Protein AF-A0A8H4TKK5-F1 (afdb_monomer_lite)

Foldseek 3Di:
DDDDDPVVVVVCVVVLVVLVVPDPVSVDDPQDDADDDDPPDRDDPLQHQQDPLLPPQDPVNVVVVVVVVCPAPVVVVQLVVVVVVPDDNVVSVVVVVVVVVVVVVVVVVVVVCCVVRSGDPLNVLCVVQNDPRSVVVVVVVVVVVVVVVVVRLLSQLVVLLVVCCVVPVCLVVPDFPDDPVPPDGPSSVVSSVVSCVVCVVVVPDDPSRD

Secondary structure (DSSP, 8-state):
-PPPPHHHHHHHHHHHHHHHHH-GGGGSPPPPP-SSPPTT----GGGSPPPGGG----HHHHHHHHHHHHSSHHHHHHHHHHHHTT--HHHHHHHHHHHHHHHHHHHHHHHHHHHHH---HHHHHHHHHHHHHTHHHHHHHHHHHHHHHHHHHHHHHHHHHHHHHHH-GGGGGPPP-S-GGGSS-HHHHHHHHHHHHHHHHHHTS-GGG-

pLDDT: mean 85.23, std 12.93, range [34.0, 97.06]

Sequence (210 aa):
MPRKSASKTFHDAKSYFRAKATSVKAWELPKQPTTFAPDGTWTNIDNDVTPVERRIWGHWSLLGYWMSDILSAQSWEGASTVISGGLTYREALLCLIMGTFIIAIPISFNGSIGAKLRVPYPVAARSSFGYVFSRVPVVIRMVTALFWHAIQTYAGSTAMTQVIRAIWPSYLNIPNHFPENAGITSQQLLSHFIFWTVQLPFLLTPPHKL

Radius of gyration: 23.04 Å; chains: 1; bounding box: 46×57×58 Å

Structure (mmCIF, N/CA/C/O backbone):
data_AF-A0A8H4TK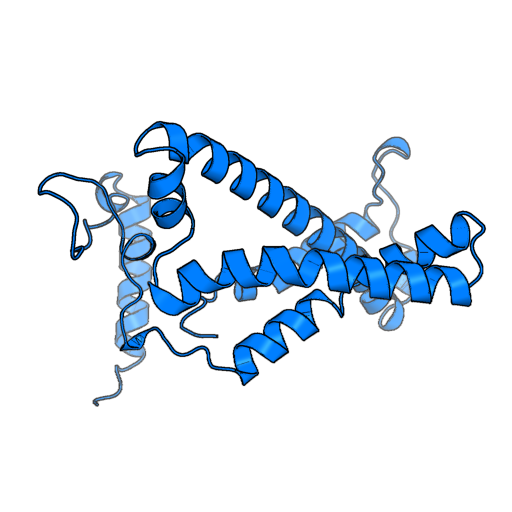K5-F1
#
_entry.id   AF-A0A8H4TKK5-F1
#
loop_
_atom_site.group_PDB
_atom_site.id
_atom_site.type_symbol
_atom_site.label_atom_id
_atom_site.label_alt_id
_atom_site.label_comp_id
_atom_site.label_asym_id
_atom_site.label_entity_id
_atom_site.label_seq_id
_atom_site.pdbx_PDB_ins_code
_atom_site.Cartn_x
_atom_site.Cartn_y
_atom_site.Cartn_z
_atom_site.occupancy
_atom_site.B_iso_or_equiv
_atom_site.auth_seq_id
_atom_site.auth_comp_id
_atom_site.auth_asym_id
_atom_site.auth_atom_id
_atom_site.pdbx_PDB_model_num
ATOM 1 N N . MET A 1 1 ? 10.213 -18.104 29.473 1.00 35.84 1 MET A N 1
ATOM 2 C CA . MET A 1 1 ? 9.419 -18.499 28.284 1.00 35.84 1 MET A CA 1
ATOM 3 C C . MET A 1 1 ? 9.968 -19.812 27.737 1.00 35.84 1 MET A C 1
ATOM 5 O O . MET A 1 1 ? 11.139 -19.820 2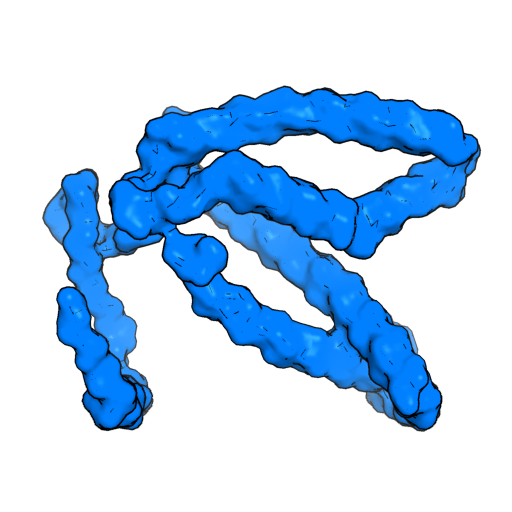7.374 1.00 35.84 1 MET A O 1
ATOM 9 N N . PRO A 1 2 ? 9.207 -20.918 27.685 1.00 36.41 2 PRO A N 1
ATOM 10 C CA . PRO A 1 2 ? 9.705 -22.142 27.072 1.00 36.41 2 PRO A CA 1
ATOM 11 C C . PRO A 1 2 ? 9.512 -22.082 25.548 1.00 36.41 2 PRO A C 1
ATOM 13 O O . PRO A 1 2 ? 8.421 -21.786 25.056 1.00 36.41 2 PRO A O 1
ATOM 16 N N . ARG A 1 3 ? 10.591 -22.345 24.800 1.00 40.19 3 ARG A N 1
ATOM 17 C CA . ARG A 1 3 ? 10.600 -22.489 23.335 1.00 40.19 3 ARG A CA 1
ATOM 18 C C . ARG A 1 3 ? 9.610 -23.587 22.924 1.00 40.19 3 ARG A C 1
ATOM 20 O O . ARG A 1 3 ? 9.791 -24.746 23.290 1.00 40.19 3 ARG A O 1
ATOM 27 N N . LYS A 1 4 ? 8.571 -23.243 22.154 1.00 39.34 4 LYS A N 1
ATOM 28 C CA . LYS A 1 4 ? 7.695 -24.243 21.521 1.00 39.34 4 LYS A CA 1
ATOM 29 C C . LYS A 1 4 ? 8.515 -25.018 20.480 1.00 39.34 4 LYS A C 1
ATOM 31 O O . LYS A 1 4 ? 9.027 -24.429 19.535 1.00 39.34 4 LYS A O 1
ATOM 36 N N . SER A 1 5 ? 8.666 -26.324 20.703 1.00 34.00 5 SER A N 1
ATOM 37 C CA . SER A 1 5 ? 9.348 -27.272 19.813 1.00 34.00 5 SER A CA 1
ATOM 38 C C . SER A 1 5 ? 8.708 -27.294 18.420 1.00 34.00 5 SER A C 1
ATOM 40 O O . SER A 1 5 ? 7.493 -27.460 18.298 1.00 34.00 5 SER A O 1
ATOM 42 N N . ALA A 1 6 ? 9.535 -27.170 17.380 1.00 43.00 6 ALA A N 1
ATOM 43 C CA . ALA A 1 6 ? 9.130 -27.141 15.975 1.00 43.00 6 ALA A CA 1
ATOM 44 C C . ALA A 1 6 ? 8.405 -28.418 15.500 1.00 43.00 6 ALA A C 1
ATOM 46 O O . ALA A 1 6 ? 7.696 -28.370 14.498 1.00 43.00 6 ALA A O 1
ATOM 47 N N . SER A 1 7 ? 8.515 -29.546 16.218 1.00 34.84 7 SER A N 1
ATOM 48 C CA . SER A 1 7 ? 7.882 -30.810 15.809 1.00 34.84 7 SER A CA 1
ATOM 49 C C . SER A 1 7 ? 6.361 -30.849 16.012 1.00 34.84 7 SER A C 1
ATOM 51 O O . SER A 1 7 ? 5.677 -31.590 15.309 1.00 34.84 7 SER A O 1
ATOM 53 N N . LYS A 1 8 ? 5.799 -30.027 16.914 1.00 36.81 8 LYS A N 1
ATOM 54 C CA . LYS A 1 8 ? 4.338 -29.951 17.124 1.00 36.81 8 LYS A CA 1
ATOM 55 C C . LYS A 1 8 ? 3.620 -29.170 16.016 1.00 36.81 8 LYS A C 1
ATOM 57 O O . LYS A 1 8 ? 2.507 -29.522 15.646 1.00 36.81 8 LYS A O 1
ATOM 62 N N . THR A 1 9 ? 4.279 -28.173 15.428 1.00 46.69 9 THR A N 1
ATOM 63 C CA . THR A 1 9 ? 3.688 -27.263 14.432 1.00 46.69 9 THR A CA 1
ATOM 64 C C . THR A 1 9 ? 3.343 -27.957 13.106 1.00 46.69 9 THR A C 1
ATOM 66 O O . THR A 1 9 ? 2.357 -27.610 12.461 1.00 46.69 9 THR A O 1
ATOM 69 N N . PHE A 1 10 ? 4.123 -28.963 12.690 1.00 36.34 10 PHE A N 1
ATOM 70 C CA . PHE A 1 10 ? 3.902 -29.671 11.418 1.00 36.34 10 PHE A CA 1
ATOM 71 C C . PHE A 1 10 ? 2.756 -30.694 11.477 1.00 36.34 10 PHE A C 1
ATOM 73 O O . PHE A 1 10 ? 2.053 -30.882 10.481 1.00 36.34 10 PHE A O 1
ATOM 80 N N . HIS A 1 11 ? 2.528 -31.322 12.637 1.00 43.12 11 HIS A N 1
ATOM 81 C CA . HIS A 1 11 ? 1.386 -32.222 12.840 1.00 43.12 11 HIS A CA 1
ATOM 82 C C . HIS A 1 11 ? 0.046 -31.468 12.824 1.00 43.12 11 HIS A C 1
ATOM 84 O O . HIS A 1 11 ? -0.938 -32.004 12.311 1.00 43.12 11 HIS A O 1
ATOM 90 N N . ASP A 1 12 ? 0.036 -30.218 13.298 1.00 60.06 12 ASP A N 1
ATOM 91 C CA . ASP A 1 12 ? -1.124 -29.321 13.249 1.00 60.06 12 ASP A CA 1
ATOM 92 C C . ASP A 1 12 ? -1.437 -28.830 11.829 1.00 60.06 12 ASP A C 1
ATOM 94 O O . ASP A 1 12 ? -2.600 -28.688 11.466 1.00 60.06 12 ASP A O 1
ATOM 98 N N . ALA A 1 13 ? -0.428 -28.609 10.980 1.00 67.00 13 ALA A N 1
ATOM 99 C CA . ALA A 1 13 ? -0.660 -28.101 9.628 1.00 67.00 13 ALA A CA 1
ATOM 100 C C . ALA A 1 13 ? -1.384 -29.125 8.735 1.00 67.00 13 ALA A C 1
ATOM 102 O O . ALA A 1 13 ? -2.382 -28.803 8.091 1.00 67.00 13 ALA A O 1
ATOM 103 N N . LYS A 1 14 ? -0.923 -30.384 8.707 1.00 72.62 14 LYS A N 1
ATOM 104 C CA . LYS A 1 14 ? -1.522 -31.429 7.853 1.00 72.62 14 LYS A CA 1
ATOM 105 C C . LYS A 1 14 ? -2.955 -31.766 8.275 1.00 72.62 14 LYS A C 1
ATOM 107 O O . LYS A 1 14 ? -3.813 -31.979 7.418 1.00 72.62 14 LYS A O 1
ATOM 112 N N . SER A 1 15 ? -3.220 -31.806 9.581 1.00 73.00 15 SER A N 1
ATOM 113 C CA . SER A 1 15 ? -4.564 -32.025 10.127 1.00 73.00 15 SER A CA 1
ATOM 114 C C . SER A 1 15 ? -5.478 -30.824 9.866 1.00 73.00 15 SER A C 1
ATOM 116 O O . SER A 1 15 ? -6.618 -31.026 9.455 1.00 73.00 15 SER A O 1
ATOM 118 N N . TYR A 1 16 ? -4.964 -29.595 9.983 1.00 72.00 16 TYR A N 1
ATOM 119 C CA . TYR A 1 16 ? -5.669 -28.361 9.632 1.00 72.00 16 TYR A CA 1
ATOM 120 C C . TYR A 1 16 ? -6.083 -28.322 8.155 1.00 72.00 16 TYR A C 1
ATOM 122 O O . TYR A 1 16 ? -7.255 -28.098 7.847 1.00 72.00 16 TYR A O 1
ATOM 130 N N . PHE A 1 17 ? -5.159 -28.608 7.229 1.00 76.44 17 PHE A N 1
ATOM 131 C CA . PHE A 1 17 ? -5.469 -28.642 5.795 1.00 76.44 17 PHE A CA 1
ATOM 132 C C . PHE A 1 17 ? -6.466 -29.749 5.450 1.00 76.44 17 PHE A C 1
ATOM 134 O O . PHE A 1 17 ? -7.401 -29.515 4.688 1.00 76.44 17 PHE A O 1
ATOM 141 N N . ARG A 1 18 ? -6.324 -30.938 6.049 1.00 77.88 18 ARG A N 1
ATOM 142 C CA . ARG A 1 18 ? -7.276 -32.040 5.856 1.00 77.88 18 ARG A CA 1
ATOM 143 C C . ARG A 1 18 ? -8.665 -31.691 6.392 1.00 77.88 18 ARG A C 1
ATOM 145 O O . ARG A 1 18 ? -9.651 -31.990 5.725 1.00 77.88 18 ARG A O 1
ATOM 152 N N . ALA A 1 19 ? -8.752 -31.045 7.555 1.00 75.69 19 ALA A N 1
ATOM 153 C CA . ALA A 1 19 ? -10.016 -30.604 8.138 1.00 75.69 19 ALA A CA 1
ATOM 154 C C . ALA A 1 19 ? -10.716 -29.575 7.236 1.00 75.69 19 ALA A C 1
ATOM 156 O O . ALA A 1 19 ? -11.892 -29.745 6.920 1.00 75.69 19 ALA A O 1
ATOM 157 N N . LYS A 1 20 ? -9.980 -28.574 6.731 1.00 76.56 20 LYS A N 1
ATOM 158 C CA . LYS A 1 20 ? -10.519 -27.604 5.766 1.00 76.56 20 LYS A CA 1
ATOM 159 C C . LYS A 1 20 ? -10.900 -28.239 4.426 1.00 76.56 20 LYS A C 1
ATOM 161 O O . LYS A 1 20 ? -11.904 -27.859 3.843 1.00 76.56 20 LYS A O 1
ATOM 166 N N . ALA A 1 21 ? -10.181 -29.247 3.946 1.00 78.62 21 ALA A N 1
ATOM 167 C CA . ALA A 1 21 ? -10.536 -29.917 2.694 1.00 78.62 21 ALA A CA 1
ATOM 168 C C . ALA A 1 21 ? -11.793 -30.810 2.791 1.00 78.62 21 ALA A C 1
ATOM 170 O O . ALA A 1 21 ? -12.368 -31.146 1.762 1.00 78.62 21 ALA A O 1
ATOM 171 N N . THR A 1 22 ? -12.216 -31.219 3.995 1.00 80.81 22 THR A N 1
ATOM 172 C CA . THR A 1 22 ? -13.251 -32.261 4.179 1.00 80.81 22 THR A CA 1
ATOM 173 C C . THR A 1 22 ? -14.558 -31.774 4.796 1.00 80.81 22 THR A C 1
ATOM 175 O O . THR A 1 22 ? -15.567 -32.463 4.679 1.00 80.81 22 THR A O 1
ATOM 178 N N . SER A 1 23 ? -14.584 -30.606 5.443 1.00 76.75 23 SER A N 1
ATOM 179 C CA . SER A 1 23 ? -15.791 -30.105 6.105 1.00 76.75 23 SER A CA 1
ATOM 180 C C . SER A 1 23 ? -15.926 -28.597 5.976 1.00 76.75 23 SER A C 1
ATOM 182 O O . SER A 1 23 ? -15.007 -27.859 6.319 1.00 76.75 23 SER A O 1
ATOM 184 N N . VAL A 1 24 ? -17.112 -28.132 5.573 1.00 75.94 24 VAL A N 1
ATOM 185 C CA . VAL A 1 24 ? -17.460 -26.700 5.522 1.00 75.94 24 VAL A CA 1
ATOM 186 C C . VAL A 1 24 ? -17.397 -26.067 6.917 1.00 75.94 24 VAL A C 1
ATOM 188 O O . VAL A 1 24 ? -16.925 -24.944 7.056 1.00 75.94 24 VAL A O 1
ATOM 191 N N . LYS A 1 25 ? -17.742 -26.812 7.977 1.00 75.31 25 LYS A N 1
ATOM 192 C CA . LYS A 1 25 ? -17.639 -26.323 9.365 1.00 75.31 25 LYS A CA 1
ATOM 193 C C . LYS A 1 25 ? -16.201 -26.032 9.796 1.00 75.31 25 LYS A C 1
ATOM 195 O O . LYS A 1 25 ? -15.986 -25.187 10.651 1.00 75.31 25 LYS A O 1
ATOM 200 N N . ALA A 1 26 ? -15.200 -26.675 9.192 1.00 74.25 26 ALA A N 1
ATOM 201 C CA . ALA A 1 26 ? -13.795 -26.368 9.476 1.00 74.25 26 ALA A CA 1
ATOM 202 C C . ALA A 1 26 ? -13.345 -25.012 8.891 1.00 74.25 26 ALA A C 1
ATOM 204 O O . ALA A 1 26 ? -12.253 -24.532 9.206 1.00 74.25 26 ALA A O 1
ATOM 205 N N . TRP A 1 27 ? -14.164 -24.393 8.034 1.00 75.31 27 TRP A N 1
ATOM 206 C CA . TRP A 1 27 ? -13.944 -23.038 7.530 1.00 75.31 27 TRP A CA 1
ATOM 207 C C . TRP A 1 27 ? -14.535 -21.967 8.438 1.00 75.31 27 TRP A C 1
ATOM 209 O O . TRP A 1 27 ? -14.131 -20.811 8.311 1.00 75.31 27 TRP A O 1
ATOM 219 N N . GLU A 1 28 ? -15.437 -22.333 9.355 1.00 75.88 28 GLU A N 1
ATOM 220 C CA . GLU A 1 28 ? -15.959 -21.404 10.351 1.00 75.88 28 GLU A CA 1
ATOM 221 C C . GLU A 1 28 ? -14.804 -20.932 11.235 1.00 75.88 28 GLU A C 1
ATOM 223 O O . GLU A 1 28 ? -14.124 -21.713 11.906 1.00 75.88 28 GLU A O 1
ATOM 228 N N . LEU A 1 29 ? -14.537 -19.629 11.187 1.00 72.06 29 LEU A N 1
ATOM 229 C CA . LEU A 1 29 ? -13.522 -19.029 12.034 1.00 72.06 29 LEU A CA 1
ATOM 230 C C . LEU A 1 29 ? -14.060 -18.973 13.467 1.00 72.06 29 LEU A C 1
ATOM 232 O O . LEU A 1 29 ? -15.188 -18.513 13.670 1.00 72.06 29 LEU A O 1
ATOM 236 N N . PRO A 1 30 ? -13.271 -19.400 14.468 1.00 74.62 30 PRO A N 1
ATOM 237 C CA . PRO A 1 30 ? -13.688 -19.277 15.851 1.00 74.62 30 PRO A CA 1
ATOM 238 C C . PRO A 1 30 ? -13.922 -17.800 16.165 1.00 74.62 30 PRO A C 1
ATOM 240 O O . PRO A 1 30 ? -13.087 -16.946 15.842 1.00 74.62 30 PRO A O 1
ATOM 243 N N . LYS A 1 31 ? -15.060 -17.498 16.797 1.00 72.81 31 LYS A N 1
ATOM 244 C CA . LYS A 1 31 ? -15.366 -16.138 17.232 1.00 72.81 31 LYS A CA 1
ATOM 245 C C . LYS A 1 31 ? -14.289 -15.696 18.217 1.00 72.81 31 LYS A C 1
ATOM 247 O O . LYS A 1 31 ? -14.105 -16.314 19.264 1.00 72.81 31 LYS A O 1
ATOM 252 N N . GLN A 1 32 ? -13.565 -14.642 17.863 1.00 73.88 32 GLN A N 1
ATOM 253 C CA . GLN A 1 32 ? -12.543 -14.093 18.741 1.00 73.88 32 GLN A CA 1
ATOM 254 C C . GLN A 1 32 ? -13.203 -13.233 19.824 1.00 73.88 32 GLN A C 1
ATOM 256 O O . GLN A 1 32 ? -14.154 -12.506 19.517 1.00 73.88 32 GLN A O 1
ATOM 261 N N . PRO A 1 33 ? -12.730 -13.303 21.080 1.00 71.00 33 PRO A N 1
ATOM 262 C CA . PRO A 1 33 ? -13.182 -12.388 22.113 1.00 71.00 33 PRO A CA 1
ATOM 263 C C . PRO A 1 33 ? -12.726 -10.971 21.753 1.00 71.00 33 PRO A C 1
ATOM 265 O O . PRO A 1 33 ? -11.580 -10.758 21.360 1.00 71.00 33 PRO A O 1
ATOM 268 N N . THR A 1 34 ? -13.628 -10.007 21.881 1.00 75.69 34 THR A N 1
ATOM 269 C CA . THR A 1 34 ? -13.361 -8.589 21.603 1.00 75.69 34 THR A CA 1
ATOM 270 C C . THR A 1 34 ? -13.823 -7.738 22.765 1.00 75.69 34 THR A C 1
ATOM 272 O O . THR A 1 34 ? -14.821 -8.068 23.401 1.00 75.69 34 THR A O 1
ATOM 275 N N . THR A 1 35 ? -13.148 -6.620 22.991 1.00 72.44 35 THR A N 1
ATOM 276 C CA . THR A 1 35 ? -13.280 -5.815 24.208 1.00 72.44 35 THR A CA 1
ATOM 277 C C . THR A 1 35 ? -14.619 -5.074 24.307 1.00 72.44 35 THR A C 1
ATOM 279 O O . THR A 1 35 ? -15.138 -4.908 25.405 1.00 72.44 35 THR A O 1
ATOM 282 N N . PHE A 1 36 ? -15.198 -4.636 23.180 1.00 73.12 36 PHE A N 1
ATOM 283 C CA . PHE A 1 36 ? -16.311 -3.667 23.183 1.00 73.12 36 PHE A CA 1
ATOM 284 C C . PHE A 1 36 ? -17.554 -4.072 22.373 1.00 73.12 36 PHE A C 1
ATOM 286 O O . PHE A 1 36 ? -18.473 -3.266 22.228 1.00 73.12 36 PHE A O 1
ATOM 293 N N . ALA A 1 37 ? -17.602 -5.274 21.794 1.00 75.00 37 ALA A N 1
ATOM 294 C CA . ALA A 1 37 ? -18.744 -5.678 20.971 1.00 75.00 37 ALA A CA 1
ATOM 295 C C . ALA A 1 37 ? -19.831 -6.382 21.803 1.00 75.00 37 ALA A C 1
ATOM 297 O O . ALA A 1 37 ? -19.488 -7.248 22.607 1.00 75.00 37 ALA A O 1
ATOM 298 N N . PRO A 1 38 ? -21.126 -6.080 21.579 1.00 78.38 38 PRO A N 1
ATOM 299 C CA . PRO A 1 38 ? -22.224 -6.797 22.220 1.00 78.38 38 PRO A CA 1
ATOM 300 C C . PRO A 1 38 ? -22.208 -8.295 21.907 1.00 78.38 38 PRO A C 1
ATOM 302 O O . PRO A 1 38 ? -21.795 -8.712 20.812 1.00 78.38 38 PRO A O 1
ATOM 305 N N . ASP A 1 39 ? -22.749 -9.093 22.827 1.00 75.69 39 ASP A N 1
ATOM 306 C CA . ASP A 1 39 ? -22.929 -10.529 22.634 1.00 75.69 39 ASP A CA 1
ATOM 307 C C . ASP A 1 39 ? -23.694 -10.824 21.334 1.00 75.69 39 ASP A C 1
ATOM 309 O O . ASP A 1 39 ? -24.594 -10.097 20.921 1.00 75.69 39 ASP A O 1
ATOM 313 N N . GLY A 1 40 ? -23.269 -11.868 20.619 1.00 77.25 40 GLY A N 1
ATOM 314 C CA . GLY A 1 40 ? -23.810 -12.203 19.293 1.00 77.25 40 GLY A CA 1
ATOM 315 C C . GLY A 1 40 ? -23.276 -11.373 18.111 1.00 77.25 40 GLY A C 1
ATOM 316 O O . GLY A 1 40 ? -23.445 -11.795 16.971 1.00 77.25 40 GLY A O 1
ATOM 317 N N . THR A 1 41 ? -22.543 -10.274 18.330 1.00 78.12 41 THR A N 1
ATOM 318 C CA . THR A 1 41 ? -21.998 -9.460 17.221 1.00 78.12 41 THR A CA 1
ATOM 319 C C . THR A 1 41 ? -20.770 -10.109 16.578 1.00 78.12 41 THR A C 1
ATOM 321 O O . THR A 1 41 ? -19.859 -10.556 17.281 1.00 78.12 41 THR A O 1
ATOM 324 N N . TRP A 1 42 ? -20.714 -10.131 15.243 1.00 72.94 42 TRP A N 1
ATOM 325 C CA . TRP A 1 42 ? -19.538 -10.563 14.483 1.00 72.94 42 TRP A CA 1
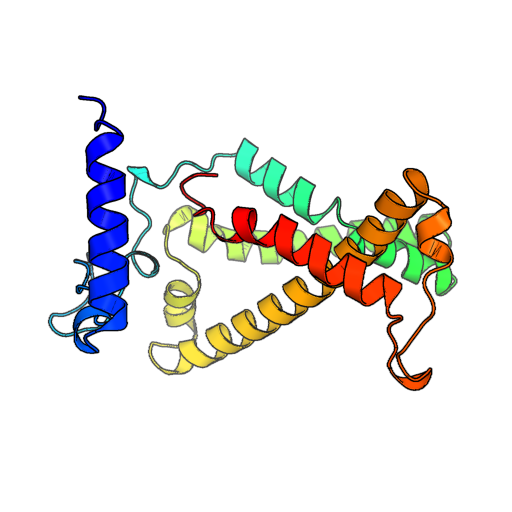ATOM 326 C C . TRP A 1 42 ? -18.497 -9.448 14.426 1.00 72.94 42 TRP A C 1
ATOM 328 O O . TRP A 1 42 ? -18.696 -8.415 13.788 1.00 72.94 42 TRP A O 1
ATOM 338 N N . THR A 1 43 ? -17.377 -9.662 15.103 1.00 77.19 43 THR A N 1
ATOM 339 C CA . THR A 1 43 ? -16.241 -8.743 15.127 1.00 77.19 43 THR A CA 1
ATOM 340 C C . THR A 1 43 ? -14.940 -9.540 15.212 1.00 77.19 43 THR A C 1
ATOM 342 O O . THR A 1 43 ? -14.949 -10.744 15.472 1.00 77.19 43 THR A O 1
ATOM 345 N N . ASN A 1 44 ? -13.827 -8.875 14.931 1.00 81.88 44 ASN A N 1
ATOM 346 C CA . ASN A 1 44 ? -12.493 -9.458 14.880 1.00 81.88 44 ASN A CA 1
ATOM 347 C C . ASN A 1 44 ? -11.533 -8.569 15.680 1.00 81.88 44 ASN A C 1
ATOM 349 O O . ASN A 1 44 ? -11.771 -7.366 15.798 1.00 81.88 44 ASN A O 1
ATOM 353 N N . ILE A 1 45 ? -10.429 -9.139 16.163 1.00 82.12 45 ILE A N 1
ATOM 354 C CA . ILE A 1 45 ? -9.373 -8.413 16.877 1.00 82.12 45 ILE A CA 1
ATOM 355 C C . ILE A 1 45 ? -8.813 -7.233 16.073 1.00 82.12 45 ILE A C 1
ATOM 357 O O . ILE A 1 45 ? -8.415 -6.230 16.652 1.00 82.12 45 ILE A O 1
ATOM 361 N N . ASP A 1 46 ? -8.835 -7.315 14.740 1.00 83.75 46 ASP A N 1
ATOM 362 C CA . ASP A 1 46 ? -8.352 -6.247 13.853 1.00 83.75 46 ASP A CA 1
ATOM 363 C C . ASP A 1 46 ? -9.287 -5.026 13.804 1.00 83.75 46 ASP A C 1
ATOM 365 O O . ASP A 1 46 ? -8.897 -3.974 13.304 1.00 83.75 46 ASP A O 1
ATOM 369 N N . ASN A 1 47 ? -10.521 -5.157 14.307 1.00 85.38 47 ASN A N 1
ATOM 370 C CA . ASN A 1 47 ? -11.457 -4.046 14.499 1.00 85.38 47 ASN A CA 1
ATOM 371 C C . ASN A 1 47 ? -11.471 -3.525 15.945 1.00 85.38 47 ASN A C 1
ATOM 373 O O . ASN A 1 47 ? -12.220 -2.594 16.235 1.00 85.38 47 ASN A O 1
ATOM 377 N N . ASP A 1 48 ? -10.695 -4.125 16.846 1.00 87.19 48 ASP A N 1
ATOM 378 C CA . ASP A 1 48 ? -10.593 -3.681 18.232 1.00 87.19 48 ASP A CA 1
ATOM 379 C C . ASP A 1 48 ? -9.474 -2.639 18.397 1.00 87.19 48 ASP A C 1
ATOM 381 O O . ASP A 1 48 ? -8.699 -2.360 17.476 1.00 87.19 48 ASP A O 1
ATOM 385 N N . VAL A 1 49 ? -9.386 -2.041 19.582 1.00 89.00 49 VAL A N 1
ATOM 386 C CA . VAL A 1 49 ? -8.253 -1.191 19.956 1.00 89.00 49 VAL A CA 1
ATOM 387 C C . VAL A 1 49 ? -6.982 -2.037 19.951 1.00 89.00 49 VAL A C 1
ATOM 389 O O . VAL A 1 49 ? -6.929 -3.082 20.597 1.00 89.00 49 VAL A O 1
ATOM 392 N N . THR A 1 50 ? -5.925 -1.573 19.278 1.00 88.94 50 THR A N 1
ATOM 393 C CA . THR A 1 50 ? -4.658 -2.314 19.215 1.00 88.94 50 THR A CA 1
ATOM 394 C C . THR A 1 50 ? -4.110 -2.557 20.632 1.00 88.94 50 THR A C 1
ATOM 396 O O . THR A 1 50 ? -3.806 -1.575 21.330 1.00 88.94 50 THR A O 1
ATOM 399 N N . PRO A 1 51 ? -3.933 -3.822 21.066 1.00 87.62 51 PRO A N 1
ATOM 400 C CA . PRO A 1 51 ? -3.395 -4.154 22.386 1.00 87.62 51 PRO A CA 1
ATOM 401 C C . PRO A 1 51 ? -1.972 -3.632 22.584 1.00 87.62 51 PRO A C 1
ATOM 403 O O . PRO A 1 51 ? -1.240 -3.461 21.608 1.00 87.62 51 PRO A O 1
ATOM 406 N N . VAL A 1 52 ? -1.564 -3.380 23.830 1.00 86.94 52 VAL A N 1
ATOM 407 C CA . VAL A 1 52 ? -0.259 -2.766 24.149 1.00 86.94 52 VAL A CA 1
ATOM 408 C C . VAL A 1 52 ? 0.898 -3.600 23.600 1.00 86.94 52 VAL A C 1
ATOM 410 O O . VAL A 1 52 ? 1.820 -3.058 23.000 1.00 86.94 52 VAL A O 1
ATOM 413 N N . GLU A 1 53 ? 0.795 -4.918 23.700 1.00 88.38 53 GLU A N 1
ATOM 414 C CA . GLU A 1 53 ? 1.765 -5.889 23.205 1.00 88.38 53 GLU A CA 1
ATOM 415 C C . GLU A 1 53 ? 1.931 -5.891 21.675 1.00 88.38 53 GLU A C 1
ATOM 417 O O . GLU A 1 53 ? 2.941 -6.380 21.176 1.00 88.38 53 GLU A O 1
ATOM 422 N N . ARG A 1 54 ? 0.976 -5.332 20.915 1.00 87.50 54 ARG A N 1
ATOM 423 C CA . ARG A 1 54 ? 1.058 -5.192 19.447 1.00 87.50 54 ARG A CA 1
ATOM 424 C C . ARG A 1 54 ? 1.482 -3.789 18.997 1.00 87.50 54 ARG A C 1
ATOM 426 O O . ARG A 1 54 ? 1.614 -3.550 17.798 1.00 87.50 54 ARG A O 1
ATOM 433 N N . ARG A 1 55 ? 1.714 -2.851 19.924 1.00 88.25 55 ARG A N 1
ATOM 434 C CA . ARG A 1 55 ? 2.140 -1.467 19.631 1.00 88.25 55 ARG A CA 1
ATOM 435 C C . ARG A 1 55 ? 3.662 -1.373 19.501 1.00 88.25 55 ARG A C 1
ATOM 437 O O . ARG A 1 55 ? 4.308 -0.664 20.264 1.00 88.25 55 ARG A O 1
ATOM 444 N N . ILE A 1 56 ? 4.229 -2.095 18.538 1.00 89.12 56 ILE A N 1
ATOM 445 C CA . ILE A 1 56 ? 5.691 -2.176 18.357 1.00 89.12 56 ILE A CA 1
ATOM 446 C C . ILE A 1 56 ? 6.269 -1.046 17.487 1.00 89.12 56 ILE A C 1
ATOM 448 O O . ILE A 1 56 ? 7.472 -0.810 17.501 1.00 89.12 56 ILE A O 1
ATOM 452 N N . TRP A 1 57 ? 5.421 -0.328 16.744 1.00 87.69 57 TRP A N 1
ATOM 453 C CA . TRP A 1 57 ? 5.850 0.727 15.825 1.00 87.69 57 TRP A CA 1
ATOM 454 C C . TRP A 1 57 ? 6.179 2.021 16.576 1.00 87.69 57 TRP A C 1
ATOM 456 O O . TRP A 1 57 ? 5.305 2.641 17.189 1.00 87.69 57 TRP A O 1
ATOM 466 N N . GLY A 1 58 ? 7.447 2.429 16.501 1.00 88.56 58 GLY A N 1
ATOM 467 C CA . GLY A 1 58 ? 7.959 3.673 17.074 1.00 88.56 58 GLY A CA 1
ATOM 468 C C . GLY A 1 58 ? 8.154 4.781 16.036 1.00 88.56 58 GLY A C 1
ATOM 469 O O . GLY A 1 58 ? 7.724 4.681 14.887 1.00 88.56 58 GLY A O 1
ATOM 470 N N . HIS A 1 59 ? 8.859 5.841 16.434 1.00 89.69 59 HIS A N 1
ATOM 471 C CA . HIS A 1 59 ? 9.196 6.962 15.550 1.00 89.69 59 HIS A CA 1
ATOM 472 C C . HIS A 1 59 ? 10.080 6.529 14.368 1.00 89.69 59 HIS A C 1
ATOM 474 O O . HIS A 1 59 ? 9.838 6.963 13.248 1.00 89.69 59 HIS A O 1
ATOM 480 N N . TRP A 1 60 ? 11.040 5.621 14.579 1.00 91.06 60 TRP A N 1
ATOM 481 C CA . TRP A 1 60 ? 11.874 5.086 13.494 1.00 91.06 60 TRP A CA 1
ATOM 482 C C . TRP A 1 60 ? 11.085 4.250 12.490 1.00 91.06 60 TRP A C 1
ATOM 484 O O . TRP A 1 60 ? 11.295 4.392 11.290 1.00 91.06 60 TRP A O 1
ATOM 494 N N . SER A 1 61 ? 10.136 3.435 12.959 1.00 90.25 61 SER A N 1
ATOM 495 C CA . SER A 1 61 ? 9.236 2.675 12.084 1.00 90.25 61 SER A CA 1
ATOM 496 C C . SER A 1 61 ? 8.383 3.615 11.229 1.00 90.25 61 SER A C 1
ATOM 498 O O . SER A 1 61 ? 8.217 3.386 10.035 1.00 90.25 61 SER A O 1
ATOM 500 N N . LEU A 1 62 ? 7.889 4.708 11.823 1.00 88.50 62 LEU A N 1
ATOM 501 C CA . LEU A 1 62 ? 7.113 5.721 11.109 1.00 88.50 62 LEU A CA 1
ATOM 502 C C . LEU A 1 62 ? 7.952 6.449 10.049 1.00 88.50 62 LEU A C 1
ATOM 504 O O . LEU A 1 62 ? 7.490 6.620 8.925 1.00 88.50 62 LEU A O 1
ATOM 508 N N . LEU A 1 63 ? 9.181 6.850 10.384 1.00 90.75 63 LEU A N 1
ATOM 509 C CA . LEU A 1 63 ? 10.100 7.471 9.426 1.00 90.75 63 LEU A CA 1
ATOM 510 C C . LEU A 1 63 ? 10.453 6.510 8.286 1.00 90.75 63 LEU A C 1
ATOM 512 O O . LEU A 1 63 ? 10.370 6.890 7.122 1.00 90.75 63 LEU A O 1
ATOM 516 N N . GLY A 1 64 ? 10.786 5.258 8.609 1.00 91.88 64 GLY A N 1
ATOM 517 C CA . GLY A 1 64 ? 11.088 4.226 7.617 1.00 91.88 64 GLY A CA 1
ATOM 518 C C . GLY A 1 64 ? 9.914 3.951 6.677 1.00 91.88 64 GLY A C 1
ATOM 519 O O . GLY A 1 64 ? 10.115 3.831 5.472 1.00 91.88 64 GLY A O 1
ATOM 520 N N . TYR A 1 65 ? 8.686 3.931 7.202 1.00 89.38 65 TYR A N 1
ATOM 521 C CA . TYR A 1 65 ? 7.470 3.794 6.400 1.00 89.38 65 TYR A CA 1
ATOM 522 C C . TYR A 1 65 ? 7.324 4.923 5.372 1.00 89.38 65 TYR A C 1
ATOM 524 O O . TYR A 1 65 ? 7.148 4.649 4.188 1.00 89.38 65 TYR A O 1
ATOM 532 N N . TRP A 1 66 ? 7.451 6.183 5.798 1.00 88.81 66 TRP A N 1
ATOM 533 C CA . TRP A 1 66 ? 7.322 7.328 4.889 1.00 88.81 66 TRP A CA 1
ATOM 534 C C . TRP A 1 66 ? 8.464 7.416 3.877 1.00 88.81 66 TRP A C 1
ATOM 536 O O . TRP A 1 66 ? 8.235 7.758 2.720 1.00 88.81 66 TRP A O 1
ATOM 546 N N . MET A 1 67 ? 9.685 7.064 4.283 1.00 90.50 67 MET A N 1
ATOM 547 C CA . MET A 1 67 ? 10.815 6.969 3.358 1.00 90.50 67 MET A CA 1
ATOM 548 C C . MET A 1 67 ? 10.586 5.886 2.301 1.00 90.50 67 MET A C 1
ATOM 550 O O . MET A 1 67 ? 10.868 6.121 1.132 1.00 90.50 67 MET A O 1
ATOM 554 N N . SER A 1 68 ? 10.049 4.728 2.692 1.00 88.06 68 SER A N 1
ATOM 555 C CA . SER A 1 68 ? 9.705 3.641 1.766 1.00 88.06 68 SER A CA 1
ATOM 556 C C . SER A 1 68 ? 8.636 4.060 0.749 1.00 88.06 68 SER A C 1
ATOM 558 O O . SER A 1 68 ? 8.754 3.749 -0.432 1.00 88.06 68 SER A O 1
ATOM 560 N N . ASP A 1 69 ? 7.623 4.813 1.187 1.00 86.81 69 ASP A N 1
ATOM 561 C CA . ASP A 1 69 ? 6.551 5.321 0.320 1.00 86.81 69 ASP A CA 1
ATOM 562 C C . ASP A 1 69 ? 7.074 6.318 -0.734 1.00 86.81 69 ASP A C 1
ATOM 564 O O . ASP A 1 69 ? 6.780 6.196 -1.926 1.00 86.81 69 ASP A O 1
ATOM 568 N N . ILE A 1 70 ? 7.917 7.266 -0.309 1.00 85.06 70 ILE A N 1
ATOM 569 C CA . ILE A 1 70 ? 8.476 8.313 -1.181 1.00 85.06 70 ILE A CA 1
ATOM 570 C C . ILE A 1 70 ? 9.569 7.766 -2.110 1.00 85.06 70 ILE A C 1
ATOM 572 O O . ILE A 1 70 ? 9.713 8.225 -3.243 1.00 85.06 70 ILE A O 1
ATOM 576 N N . LEU A 1 71 ? 10.355 6.784 -1.664 1.00 86.62 71 LEU A N 1
ATOM 577 C CA . LEU A 1 71 ? 11.376 6.126 -2.484 1.00 86.62 71 LEU A CA 1
ATOM 578 C C . LEU A 1 71 ? 10.762 5.022 -3.357 1.00 86.62 71 LEU A C 1
ATOM 580 O O . LEU A 1 71 ? 11.234 3.886 -3.380 1.00 86.62 71 LEU A O 1
ATOM 584 N N . SER A 1 72 ? 9.712 5.375 -4.094 1.00 85.44 72 SER A N 1
ATOM 585 C CA . SER A 1 72 ? 9.018 4.487 -5.021 1.00 85.44 72 SER A CA 1
ATOM 586 C C . SER A 1 72 ? 9.105 4.998 -6.460 1.00 85.44 72 SER A C 1
ATOM 588 O O . SER A 1 72 ? 9.255 6.197 -6.709 1.00 85.44 72 SER A O 1
ATOM 590 N N . ALA A 1 73 ? 8.989 4.078 -7.426 1.00 84.38 73 ALA A N 1
ATOM 591 C CA . ALA A 1 73 ? 8.985 4.414 -8.853 1.00 84.38 73 ALA A CA 1
ATOM 592 C C . ALA A 1 73 ? 7.912 5.466 -9.184 1.00 84.38 73 ALA A C 1
ATOM 594 O O . ALA A 1 73 ? 8.179 6.426 -9.901 1.00 84.38 73 ALA A O 1
ATOM 595 N N . GLN A 1 74 ? 6.738 5.348 -8.562 1.00 82.31 74 GLN A N 1
ATOM 596 C CA . GLN A 1 74 ? 5.630 6.279 -8.738 1.00 82.31 74 GLN A CA 1
ATOM 597 C C . GLN A 1 74 ? 5.991 7.727 -8.382 1.00 82.31 74 GLN A C 1
ATOM 599 O O . GLN A 1 74 ? 5.625 8.655 -9.105 1.00 82.31 74 GLN A O 1
ATOM 604 N N . SER A 1 75 ? 6.689 7.947 -7.265 1.00 83.38 75 SER A N 1
ATOM 605 C CA . SER A 1 75 ? 7.082 9.297 -6.847 1.00 83.38 75 SER A CA 1
ATOM 606 C C . SER A 1 75 ? 8.050 9.932 -7.849 1.00 83.38 75 SER A C 1
ATOM 608 O O . SER A 1 75 ? 7.996 11.139 -8.089 1.00 83.38 75 SER A O 1
ATOM 610 N N . TRP A 1 76 ? 8.900 9.116 -8.473 1.00 83.00 76 TRP A N 1
ATOM 611 C CA . TRP A 1 76 ? 9.875 9.562 -9.467 1.00 83.00 76 TRP A CA 1
ATOM 612 C C . TRP A 1 76 ? 9.201 9.869 -10.807 1.00 83.00 76 TRP A C 1
ATOM 614 O O . TRP A 1 76 ? 9.481 10.900 -11.421 1.00 83.00 76 TRP A O 1
ATOM 624 N N . GLU A 1 77 ? 8.253 9.029 -11.225 1.00 84.50 77 GLU A N 1
ATOM 625 C CA . GLU A 1 77 ? 7.411 9.277 -12.398 1.00 84.50 77 GLU A CA 1
ATOM 626 C C . GLU A 1 77 ? 6.601 10.568 -12.238 1.00 84.50 77 GLU A C 1
ATOM 628 O O . GLU A 1 77 ? 6.550 11.380 -13.161 1.00 84.50 77 GLU A O 1
ATOM 633 N N . GLY A 1 78 ? 6.051 10.826 -11.046 1.00 81.31 78 GLY A N 1
ATOM 634 C CA . GLY A 1 78 ? 5.336 12.066 -10.740 1.00 81.31 78 GLY A CA 1
ATOM 635 C C . GLY A 1 78 ? 6.173 13.316 -11.030 1.00 81.31 78 GLY A C 1
ATOM 636 O O . GLY A 1 78 ? 5.716 14.210 -11.739 1.00 81.31 78 GLY A O 1
ATOM 637 N N . ALA A 1 79 ? 7.428 13.354 -10.577 1.00 81.12 79 ALA A N 1
ATOM 638 C CA . ALA A 1 79 ? 8.334 14.461 -10.888 1.00 81.12 79 ALA A CA 1
ATOM 639 C C . ALA A 1 79 ? 8.660 14.548 -12.391 1.00 81.12 79 ALA A C 1
ATOM 641 O O . ALA A 1 79 ? 8.692 15.644 -12.956 1.00 81.12 79 ALA A O 1
ATOM 642 N N . SER A 1 80 ? 8.856 13.402 -13.053 1.00 85.31 80 SER A N 1
ATOM 643 C CA . SER A 1 80 ? 9.147 13.361 -14.489 1.00 85.31 80 SER A CA 1
ATOM 644 C C . SER A 1 80 ? 7.995 13.911 -15.333 1.00 85.31 80 SER A C 1
ATOM 646 O O . SER A 1 80 ? 8.248 14.644 -16.285 1.00 85.31 80 SER A O 1
ATOM 648 N N . THR A 1 81 ? 6.741 13.600 -14.989 1.00 86.38 81 THR A N 1
ATOM 649 C CA . THR A 1 81 ? 5.569 14.061 -15.757 1.00 86.38 81 THR A CA 1
ATOM 650 C C . THR A 1 81 ? 5.416 15.582 -15.751 1.00 86.38 81 THR A C 1
ATOM 652 O O . THR A 1 81 ? 5.081 16.165 -16.780 1.00 86.38 81 THR A O 1
ATOM 655 N N . VAL A 1 82 ? 5.723 16.242 -14.630 1.00 87.00 82 VAL A N 1
ATOM 656 C CA . VAL A 1 82 ? 5.659 17.709 -14.507 1.00 87.00 82 VAL A CA 1
ATOM 657 C C . VAL A 1 82 ? 6.682 18.388 -15.419 1.00 87.00 82 VAL A C 1
ATOM 659 O O . VAL A 1 82 ? 6.358 19.364 -16.092 1.00 87.00 82 VAL A O 1
ATOM 662 N N . ILE A 1 83 ? 7.900 17.842 -15.490 1.00 89.19 83 ILE A N 1
ATOM 663 C CA . ILE A 1 83 ? 8.954 18.353 -16.377 1.00 89.19 83 ILE A CA 1
ATOM 664 C C . ILE A 1 83 ? 8.576 18.114 -17.845 1.00 89.19 83 ILE A C 1
ATOM 666 O O . ILE A 1 83 ? 8.693 19.017 -18.670 1.00 89.19 83 ILE A O 1
ATOM 670 N N . SER A 1 84 ? 8.054 16.927 -18.174 1.00 88.00 84 SER A N 1
ATOM 671 C CA . SER A 1 84 ? 7.549 16.623 -19.521 1.00 88.00 84 SER A CA 1
ATOM 672 C C . SER A 1 84 ? 6.387 17.528 -19.947 1.00 88.00 84 SER A C 1
ATOM 674 O O . SER A 1 84 ? 6.212 17.762 -21.138 1.00 88.00 84 SER A O 1
ATOM 676 N N . GLY A 1 85 ? 5.624 18.069 -18.992 1.00 87.12 85 GLY A N 1
ATOM 677 C CA . GLY A 1 85 ? 4.572 19.062 -19.226 1.00 87.12 85 GLY A CA 1
ATOM 678 C C . GLY A 1 85 ? 5.074 20.471 -19.571 1.00 87.12 85 GLY A C 1
ATOM 679 O O . GLY A 1 85 ? 4.255 21.343 -19.849 1.00 87.12 85 GLY A O 1
ATOM 680 N N . GLY A 1 86 ? 6.393 20.704 -19.570 1.00 88.69 86 GLY A N 1
ATOM 681 C CA . GLY A 1 86 ? 7.017 21.962 -19.994 1.00 88.69 86 GLY A CA 1
ATOM 682 C C . GLY A 1 86 ? 7.552 22.840 -18.861 1.00 88.69 86 GLY A C 1
ATOM 683 O O . GLY A 1 86 ? 8.099 23.904 -19.144 1.00 88.69 86 GLY A O 1
ATOM 684 N N . LEU A 1 87 ? 7.433 22.417 -17.597 1.00 90.88 87 LEU A N 1
ATOM 685 C CA . LEU A 1 87 ? 8.033 23.139 -16.473 1.00 90.88 87 LEU A CA 1
ATOM 686 C C . LEU A 1 87 ? 9.538 22.873 -16.404 1.00 90.88 87 LEU A C 1
ATOM 688 O O . LEU A 1 87 ? 10.019 21.760 -16.631 1.00 90.88 87 LEU A O 1
ATOM 692 N N . THR A 1 88 ? 10.296 23.890 -16.005 1.00 92.88 88 THR A N 1
ATOM 693 C CA . THR A 1 88 ? 11.708 23.713 -15.669 1.00 92.88 88 THR A CA 1
ATOM 694 C C . THR A 1 88 ? 11.857 22.866 -14.403 1.00 92.88 88 THR A C 1
ATOM 696 O O . THR A 1 88 ? 10.972 22.815 -13.546 1.00 92.88 88 THR A O 1
ATOM 699 N N . TYR A 1 89 ? 13.025 22.241 -14.216 1.00 88.62 89 TYR A N 1
ATOM 700 C CA . TYR A 1 89 ? 13.296 21.445 -13.010 1.00 88.62 89 TYR A CA 1
ATOM 701 C C . TYR A 1 89 ? 13.139 22.257 -11.708 1.00 88.62 89 TYR A C 1
ATOM 703 O O . TYR A 1 89 ? 12.787 21.703 -10.668 1.00 88.62 89 TYR A O 1
ATOM 711 N N . ARG A 1 90 ? 13.395 23.574 -11.759 1.00 91.94 90 ARG A N 1
ATOM 712 C CA . ARG A 1 90 ? 13.273 24.481 -10.608 1.00 91.94 90 ARG A CA 1
ATOM 713 C C . ARG A 1 90 ? 11.814 24.701 -10.229 1.00 91.94 90 ARG A C 1
ATOM 715 O O . ARG A 1 90 ? 11.478 24.632 -9.051 1.00 91.94 90 ARG A O 1
ATOM 722 N N . GLU A 1 91 ? 10.959 24.936 -11.219 1.00 91.25 91 GLU A N 1
ATOM 723 C CA . GLU A 1 91 ? 9.518 25.100 -11.015 1.00 91.25 91 GLU A CA 1
ATOM 724 C C . GLU A 1 91 ? 8.890 23.790 -10.537 1.00 91.25 91 GLU A C 1
ATOM 726 O O . GLU A 1 91 ? 8.166 23.789 -9.546 1.00 91.25 91 GLU A O 1
ATOM 731 N N . ALA A 1 92 ? 9.252 22.661 -11.157 1.00 88.62 92 ALA A N 1
ATOM 732 C CA . ALA A 1 92 ? 8.790 21.339 -10.742 1.00 88.62 92 ALA A CA 1
ATOM 733 C C . ALA A 1 92 ? 9.148 21.032 -9.275 1.00 88.62 92 ALA A C 1
ATOM 735 O O . ALA A 1 92 ? 8.301 20.555 -8.517 1.00 88.62 92 ALA A O 1
ATOM 736 N N . LEU A 1 93 ? 10.374 21.362 -8.848 1.00 88.88 93 LEU A N 1
ATOM 737 C CA . LEU A 1 93 ? 10.813 21.190 -7.461 1.00 88.88 93 LEU A CA 1
ATOM 738 C C . LEU A 1 93 ? 9.988 22.042 -6.486 1.00 88.88 93 LEU A C 1
ATOM 740 O O . LEU A 1 93 ? 9.551 21.540 -5.451 1.00 88.88 93 LEU A O 1
ATOM 744 N N . LEU A 1 94 ? 9.752 23.315 -6.814 1.00 91.12 94 LEU A N 1
ATOM 745 C CA . LEU A 1 94 ? 8.940 24.206 -5.983 1.00 91.12 94 LEU A CA 1
ATOM 746 C C . LEU A 1 94 ? 7.491 23.715 -5.873 1.00 91.12 94 LEU A C 1
ATOM 748 O O . LEU A 1 94 ? 6.950 23.665 -4.767 1.00 91.12 94 LEU A O 1
ATOM 752 N N . CYS A 1 95 ? 6.886 23.297 -6.988 1.00 89.56 95 CYS A N 1
ATOM 753 C CA . CYS A 1 95 ? 5.544 22.718 -7.006 1.00 89.56 95 CYS A CA 1
ATOM 754 C C . CYS A 1 95 ? 5.457 21.457 -6.138 1.00 89.56 95 CYS A C 1
ATOM 756 O O . CYS A 1 95 ? 4.512 21.314 -5.362 1.00 89.56 95 CYS A O 1
ATOM 758 N N . LEU A 1 96 ? 6.453 20.569 -6.219 1.00 87.56 96 LEU A N 1
ATOM 759 C CA . LEU A 1 96 ? 6.485 19.335 -5.437 1.00 87.56 96 LEU A CA 1
ATOM 760 C C . LEU A 1 96 ? 6.608 19.607 -3.933 1.00 87.56 96 LEU A C 1
ATOM 762 O O . LEU A 1 96 ? 5.864 19.024 -3.141 1.00 87.56 96 LEU A O 1
ATOM 766 N N . ILE A 1 97 ? 7.512 20.507 -3.533 1.00 90.00 97 ILE A N 1
ATOM 767 C CA . ILE A 1 97 ? 7.697 20.888 -2.124 1.00 90.00 97 ILE A CA 1
ATOM 768 C C . ILE A 1 97 ? 6.409 21.506 -1.578 1.00 90.00 97 ILE A C 1
ATOM 770 O O . ILE A 1 97 ? 5.932 21.102 -0.518 1.00 90.00 97 ILE A O 1
ATOM 774 N N . MET A 1 98 ? 5.818 22.447 -2.316 1.00 94.06 98 MET A N 1
ATOM 775 C CA . MET A 1 98 ? 4.595 23.127 -1.898 1.00 94.06 98 MET A CA 1
ATOM 776 C C . MET A 1 98 ? 3.415 22.155 -1.794 1.00 94.06 98 MET A C 1
ATOM 778 O O . MET A 1 98 ? 2.720 22.144 -0.779 1.00 94.06 98 MET A O 1
ATOM 782 N N . GLY A 1 99 ? 3.220 21.298 -2.799 1.00 91.19 99 GLY A N 1
ATOM 783 C CA . GLY A 1 99 ? 2.159 20.293 -2.797 1.00 91.19 99 GLY A CA 1
ATOM 784 C C . GLY A 1 99 ? 2.296 19.314 -1.632 1.00 91.19 99 GLY A C 1
ATOM 785 O O . GLY A 1 99 ? 1.336 19.089 -0.895 1.00 91.19 99 GLY A O 1
ATOM 786 N N . THR A 1 100 ? 3.507 18.802 -1.399 1.00 89.50 100 THR A N 1
ATOM 787 C CA . THR A 1 100 ? 3.778 17.883 -0.283 1.00 89.50 100 THR A CA 1
ATOM 788 C C . THR A 1 100 ? 3.544 18.563 1.067 1.00 89.50 100 THR A C 1
ATOM 790 O O . THR A 1 100 ? 2.949 17.963 1.959 1.00 89.50 100 THR A O 1
ATOM 793 N N . PHE A 1 101 ? 3.936 19.833 1.216 1.00 93.25 101 PHE A N 1
ATOM 794 C CA . PHE A 1 101 ? 3.718 20.594 2.447 1.00 93.25 101 PHE A CA 1
ATOM 795 C C . PHE A 1 101 ? 2.229 20.830 2.733 1.00 93.25 101 PHE A C 1
ATOM 797 O O . PHE A 1 101 ? 1.775 20.629 3.859 1.00 93.25 101 PHE A O 1
ATOM 804 N N . ILE A 1 102 ? 1.447 21.191 1.710 1.00 95.88 102 ILE A N 1
ATOM 805 C CA . ILE A 1 102 ? -0.006 21.372 1.835 1.00 95.88 102 ILE A CA 1
ATOM 806 C C . ILE A 1 102 ? -0.674 20.057 2.251 1.00 95.88 102 ILE A C 1
ATOM 808 O O . ILE A 1 102 ? -1.513 20.051 3.150 1.00 95.88 102 ILE A O 1
ATOM 812 N N . ILE A 1 103 ? -0.281 18.939 1.636 1.00 93.69 103 ILE A N 1
ATOM 813 C CA . ILE A 1 103 ? -0.845 17.610 1.906 1.00 93.69 103 ILE A CA 1
ATOM 814 C C . ILE A 1 103 ? -0.407 17.063 3.279 1.00 93.69 103 ILE A C 1
ATOM 816 O O . ILE A 1 103 ? -1.162 16.326 3.920 1.00 93.69 103 ILE A O 1
ATOM 820 N N . ALA A 1 104 ? 0.764 17.455 3.786 1.00 92.81 104 ALA A N 1
ATOM 821 C CA . ALA A 1 104 ? 1.251 17.018 5.093 1.00 92.81 104 ALA A CA 1
ATOM 822 C C . ALA A 1 104 ? 0.297 17.395 6.242 1.00 92.81 104 ALA A C 1
ATOM 824 O O . ALA A 1 104 ? 0.172 16.643 7.213 1.00 92.81 104 ALA A O 1
ATOM 825 N N . ILE A 1 105 ? -0.421 18.518 6.125 1.00 94.38 105 ILE A N 1
ATOM 826 C CA . ILE A 1 105 ? -1.366 19.001 7.142 1.00 94.38 105 ILE A CA 1
ATOM 827 C C . ILE A 1 105 ? -2.551 18.027 7.330 1.00 94.38 105 ILE A C 1
ATOM 829 O O . ILE A 1 105 ? -2.697 17.478 8.429 1.00 94.38 105 ILE A O 1
ATOM 833 N N . PRO A 1 106 ? -3.396 17.750 6.311 1.00 94.50 106 PRO A N 1
ATOM 834 C CA . PRO A 1 106 ? -4.516 16.824 6.462 1.00 94.50 106 PRO A CA 1
ATOM 835 C C . PRO A 1 106 ? -4.063 15.393 6.773 1.00 94.50 106 PRO A C 1
ATOM 837 O O . PRO A 1 106 ? -4.730 14.711 7.555 1.00 94.50 106 PRO A O 1
ATOM 840 N N . ILE A 1 107 ? -2.921 14.942 6.236 1.00 92.88 107 ILE A N 1
ATOM 841 C CA . ILE A 1 107 ? -2.353 13.626 6.574 1.00 92.88 107 ILE A CA 1
ATOM 842 C C . ILE A 1 107 ? -2.036 13.540 8.071 1.00 92.88 107 ILE A C 1
ATOM 844 O O . ILE A 1 107 ? -2.400 12.558 8.721 1.00 92.88 107 ILE A O 1
ATOM 848 N N . SER A 1 108 ? -1.422 14.580 8.640 1.00 91.75 108 SER A N 1
ATOM 849 C CA . SER A 1 108 ? -1.070 14.619 10.064 1.00 91.75 108 SER A CA 1
ATOM 850 C C . SER A 1 108 ? -2.308 14.590 10.961 1.00 91.75 108 SER A C 1
ATOM 852 O O . SER A 1 108 ? -2.346 13.851 11.951 1.00 91.75 108 SER A O 1
ATOM 854 N N . PHE A 1 109 ? -3.360 15.334 10.603 1.00 92.06 109 PHE A N 1
ATOM 855 C CA . PHE A 1 109 ? -4.621 15.297 11.346 1.00 92.06 109 PHE A CA 1
ATOM 856 C C . PHE A 1 109 ? -5.304 13.933 11.263 1.00 92.06 109 PHE A C 1
ATOM 858 O O . PHE A 1 109 ? -5.755 13.415 12.288 1.00 92.06 109 PHE A O 1
ATOM 865 N N . ASN A 1 110 ? -5.324 13.312 10.081 1.00 91.31 110 ASN A N 1
ATOM 866 C CA . ASN A 1 110 ? -5.898 11.981 9.910 1.00 91.31 110 ASN A CA 1
ATOM 867 C C . ASN A 1 110 ? -5.130 10.920 10.722 1.00 91.31 110 ASN A C 1
ATOM 869 O O . ASN A 1 110 ? -5.740 10.109 11.422 1.00 91.31 110 ASN A O 1
ATOM 873 N N . GLY A 1 111 ? -3.794 10.983 10.712 1.00 89.62 111 GLY A N 1
ATOM 874 C CA . GLY A 1 111 ? -2.929 10.090 11.486 1.00 89.62 111 GLY A CA 1
ATOM 875 C C . GLY A 1 111 ? -3.070 10.248 13.005 1.00 89.62 111 GLY A C 1
ATOM 876 O O . GLY A 1 111 ? -2.918 9.273 13.745 1.00 89.62 111 GLY A O 1
ATOM 877 N N . SER A 1 112 ? -3.425 11.445 13.489 1.00 90.88 112 SER A N 1
ATOM 878 C CA . SER A 1 112 ? -3.561 11.734 14.925 1.00 90.88 112 SER A CA 1
ATOM 879 C C . SER A 1 112 ? -4.600 10.848 15.621 1.00 90.88 112 SER A C 1
ATOM 881 O O . SER A 1 112 ? -4.375 10.399 16.747 1.00 90.88 112 SER A O 1
ATOM 883 N N . ILE A 1 113 ? -5.715 10.546 14.947 1.00 91.56 113 ILE A N 1
ATOM 884 C CA . ILE A 1 113 ? -6.801 9.722 15.500 1.00 91.56 113 ILE A CA 1
ATOM 885 C C . ILE A 1 113 ? -6.292 8.305 15.790 1.00 91.56 113 ILE A C 1
ATOM 887 O O . ILE A 1 113 ? -6.435 7.812 16.910 1.00 91.56 113 ILE A O 1
ATOM 891 N N . GLY A 1 114 ? -5.634 7.675 14.812 1.00 89.00 114 GLY A N 1
ATOM 892 C CA . GLY A 1 114 ? -5.049 6.341 14.974 1.00 89.00 114 GLY A CA 1
ATOM 893 C C . GLY A 1 114 ? -3.916 6.318 16.005 1.00 89.00 114 GLY A C 1
ATOM 894 O O . GLY A 1 114 ? -3.811 5.380 16.794 1.00 89.00 114 GLY A O 1
ATOM 895 N N . ALA A 1 11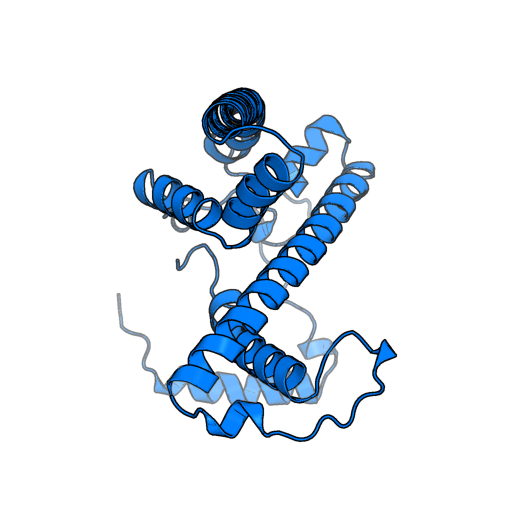5 ? -3.108 7.380 16.066 1.00 88.19 115 ALA A N 1
ATOM 896 C CA . ALA A 1 115 ? -2.007 7.493 17.019 1.00 88.19 115 ALA A CA 1
ATOM 897 C C . ALA A 1 115 ? -2.477 7.663 18.476 1.00 88.19 115 ALA A C 1
ATOM 899 O O . ALA A 1 115 ? -1.863 7.096 19.378 1.00 88.19 115 ALA A O 1
ATOM 900 N N . LYS A 1 116 ? -3.555 8.416 18.726 1.00 89.88 116 LYS A N 1
ATOM 901 C CA . LYS A 1 116 ? -4.070 8.660 20.085 1.00 89.88 116 LYS A CA 1
ATOM 902 C C . LYS A 1 116 ? -5.011 7.556 20.556 1.00 89.88 116 LYS A C 1
ATOM 904 O O . LYS A 1 116 ? -4.822 7.019 21.642 1.00 89.88 116 LYS A O 1
ATOM 909 N N . LEU A 1 117 ? -6.003 7.210 19.735 1.00 90.50 117 LEU A N 1
ATOM 910 C CA . LEU A 1 117 ? -7.072 6.283 20.118 1.00 90.50 117 LEU A CA 1
ATOM 911 C C . LEU A 1 117 ? -6.715 4.818 19.862 1.00 90.50 117 LEU A C 1
ATOM 913 O O . LEU A 1 117 ? -7.363 3.936 20.414 1.00 90.50 117 LEU A O 1
ATOM 917 N N . ARG A 1 118 ? -5.686 4.543 19.047 1.00 91.00 118 ARG A N 1
ATOM 918 C CA . ARG A 1 118 ? -5.248 3.178 18.698 1.00 91.00 118 ARG A CA 1
ATOM 919 C C . ARG A 1 118 ? -6.368 2.333 18.078 1.00 91.00 118 ARG A C 1
ATOM 921 O O . ARG A 1 118 ? -6.368 1.115 18.219 1.00 91.00 118 ARG A O 1
ATOM 928 N N . VAL A 1 119 ? -7.304 2.992 17.394 1.00 91.19 119 VAL A N 1
ATOM 929 C CA . VAL A 1 119 ? -8.405 2.364 16.655 1.00 91.19 119 VAL A CA 1
ATOM 930 C C . VAL A 1 119 ? -8.097 2.329 15.157 1.00 91.19 119 VAL A C 1
ATOM 932 O O . VAL A 1 119 ? -7.453 3.250 14.641 1.00 91.19 119 VAL A O 1
ATOM 935 N N . PRO A 1 120 ? -8.573 1.308 14.432 1.00 90.12 120 PRO A N 1
ATOM 936 C CA . PRO A 1 120 ? -8.403 1.223 12.990 1.00 90.12 120 PRO A CA 1
ATOM 937 C C . PRO A 1 120 ? -9.367 2.168 12.252 1.00 90.12 120 PRO A C 1
ATOM 939 O O . PRO A 1 120 ? -10.425 2.551 12.762 1.00 90.12 120 PRO A O 1
ATOM 942 N N . TYR A 1 121 ? -9.024 2.513 11.007 1.00 90.88 121 TYR A N 1
ATOM 943 C CA . TYR A 1 121 ? -9.808 3.438 10.177 1.00 90.88 121 TYR A CA 1
ATOM 944 C C . TYR A 1 121 ? -11.309 3.089 10.069 1.00 90.88 121 TYR A C 1
ATOM 946 O O . TYR A 1 121 ? -12.118 4.002 10.231 1.00 90.88 121 TYR A O 1
ATOM 954 N N . PRO A 1 122 ? -11.732 1.820 9.867 1.00 91.00 122 PRO A N 1
ATOM 955 C CA . PRO A 1 122 ? -13.155 1.479 9.787 1.00 91.00 122 PRO A CA 1
ATOM 956 C C . PRO A 1 122 ? -13.951 1.824 11.050 1.00 91.00 122 PRO A C 1
ATOM 958 O O . PRO A 1 122 ? -15.145 2.101 10.962 1.00 91.00 122 PRO A O 1
ATOM 961 N N . VAL A 1 123 ? -13.306 1.821 12.221 1.00 90.56 123 VAL A N 1
ATOM 962 C CA . VAL A 1 123 ? -13.928 2.229 13.487 1.00 90.56 123 VAL A CA 1
ATOM 963 C C . VAL A 1 123 ? -13.955 3.747 13.591 1.00 90.56 123 VAL A C 1
ATOM 965 O O . VAL A 1 123 ? -15.002 4.309 13.901 1.00 90.56 123 VAL A O 1
ATOM 968 N N . ALA A 1 124 ? -12.847 4.416 13.259 1.00 92.25 124 ALA A N 1
ATOM 969 C CA . ALA A 1 124 ? -12.781 5.875 13.240 1.00 92.25 124 ALA A CA 1
ATOM 970 C C . ALA A 1 124 ? -13.821 6.493 12.287 1.00 92.25 124 ALA A C 1
ATOM 972 O O . ALA A 1 124 ? -14.459 7.476 12.637 1.00 92.25 124 ALA A O 1
ATOM 973 N N . ALA A 1 125 ? -14.067 5.885 11.124 1.00 92.88 125 ALA A N 1
ATOM 974 C CA . ALA A 1 125 ? -15.051 6.367 10.154 1.00 92.88 125 ALA A CA 1
ATOM 975 C C . ALA A 1 125 ? -16.497 6.370 10.692 1.00 92.88 125 ALA A C 1
ATOM 977 O O . ALA A 1 125 ? -17.340 7.121 10.198 1.00 92.88 125 ALA A O 1
ATOM 978 N N . ARG A 1 126 ? -16.804 5.563 11.718 1.00 92.31 126 ARG A N 1
ATOM 979 C CA . ARG A 1 126 ? -18.145 5.508 12.324 1.00 92.31 126 ARG A CA 1
ATOM 980 C C . ARG A 1 126 ? -18.506 6.781 13.081 1.00 92.31 126 ARG A C 1
ATOM 982 O O . ARG A 1 126 ? -19.693 7.058 13.200 1.00 92.31 126 ARG A O 1
ATOM 989 N N . SER A 1 127 ? -17.531 7.552 13.568 1.00 91.88 127 SER A N 1
ATOM 990 C CA . SER A 1 127 ? -17.821 8.811 14.267 1.00 91.88 127 SER A CA 1
ATOM 991 C C . SER A 1 127 ? -18.344 9.892 13.319 1.00 91.88 127 SER A C 1
ATOM 993 O O . SER A 1 127 ? -19.167 10.704 13.725 1.00 91.88 127 SER A O 1
ATOM 995 N N . SER A 1 128 ? -17.912 9.878 12.054 1.00 93.25 128 SER A N 1
ATOM 996 C CA . SER A 1 128 ? -18.343 10.848 11.038 1.00 93.25 128 SER A CA 1
ATOM 997 C C . SER A 1 128 ? -19.571 10.385 10.255 1.00 93.25 128 SER A C 1
ATOM 999 O O . SER A 1 128 ? -20.447 11.185 9.954 1.00 93.25 128 SER A O 1
ATOM 1001 N N . PHE A 1 129 ? -19.633 9.096 9.912 1.00 93.62 129 PHE A N 1
ATOM 1002 C CA . PHE A 1 129 ? -20.632 8.549 8.985 1.00 93.62 129 PHE A CA 1
ATOM 1003 C C . PHE A 1 129 ? -21.675 7.651 9.666 1.00 93.62 129 PHE A C 1
ATOM 1005 O O . PHE A 1 129 ? -22.577 7.139 9.011 1.00 93.62 129 PHE A O 1
ATOM 1012 N N . GLY A 1 130 ? -21.559 7.411 10.971 1.00 92.81 130 GLY A N 1
ATOM 1013 C CA . GLY A 1 130 ? -22.407 6.463 11.688 1.00 92.81 130 GLY A CA 1
ATOM 1014 C C . GLY A 1 130 ? -22.082 4.996 11.380 1.00 92.81 130 GLY A C 1
ATOM 1015 O O . GLY A 1 130 ? -21.211 4.655 10.575 1.00 92.81 130 GLY A O 1
ATOM 1016 N N . TYR A 1 131 ? -22.790 4.083 12.045 1.00 86.94 131 TYR A N 1
ATOM 1017 C CA . TYR A 1 131 ? -22.468 2.653 11.998 1.00 86.94 131 TYR A CA 1
ATOM 1018 C C . TYR A 1 131 ? -22.706 2.018 10.619 1.00 86.94 131 TYR A C 1
ATOM 1020 O O . TYR A 1 131 ? -21.853 1.286 10.121 1.00 86.94 131 TYR A O 1
ATOM 1028 N N . VAL A 1 132 ? -23.844 2.311 9.984 1.00 88.38 132 VAL A N 1
ATOM 1029 C CA . VAL A 1 132 ? -24.240 1.668 8.719 1.00 88.38 132 VAL A CA 1
ATOM 1030 C C . VAL A 1 132 ? -23.529 2.301 7.523 1.00 88.38 132 VAL A C 1
ATOM 1032 O O . VAL A 1 132 ? -22.944 1.583 6.712 1.00 88.38 132 VAL A O 1
ATOM 1035 N N . PHE A 1 133 ? -23.532 3.633 7.427 1.00 94.38 133 PHE A N 1
ATOM 1036 C CA . PHE A 1 133 ? -23.006 4.332 6.253 1.00 94.38 133 PHE A CA 1
ATOM 1037 C C . PHE A 1 133 ? -21.470 4.384 6.214 1.00 94.38 133 PHE A C 1
ATOM 1039 O O . PHE A 1 133 ? -20.909 4.432 5.125 1.00 94.38 133 PHE A O 1
ATOM 1046 N N . SER A 1 134 ? -20.766 4.222 7.345 1.00 93.06 134 SER A N 1
ATOM 1047 C CA . SER A 1 134 ? -19.292 4.084 7.371 1.00 93.06 134 SER A CA 1
ATOM 1048 C C . SER A 1 134 ? -18.736 2.937 6.514 1.00 93.06 134 SER A C 1
ATOM 1050 O O . SER A 1 134 ? -17.558 2.948 6.160 1.00 93.06 134 SER A O 1
ATOM 1052 N N . ARG A 1 135 ? -19.563 1.964 6.115 1.00 92.12 135 ARG A N 1
ATOM 1053 C CA . ARG A 1 135 ? -19.164 0.900 5.181 1.00 92.12 135 ARG A CA 1
ATOM 1054 C C . ARG A 1 135 ? -18.811 1.447 3.796 1.00 92.12 135 ARG A C 1
ATOM 1056 O O . ARG A 1 135 ? -17.894 0.932 3.168 1.00 92.12 135 ARG A O 1
ATOM 1063 N N . VAL A 1 136 ? -19.484 2.507 3.346 1.00 96.06 136 VAL A N 1
ATOM 1064 C CA . VAL A 1 136 ? -19.239 3.139 2.040 1.00 96.06 136 VAL A CA 1
ATOM 1065 C C . VAL A 1 136 ? -17.811 3.695 1.929 1.00 96.06 136 VAL A C 1
ATOM 1067 O O . VAL A 1 136 ? -17.085 3.247 1.041 1.00 96.06 136 VAL A O 1
ATOM 1070 N N . PRO A 1 137 ? -17.330 4.588 2.822 1.00 94.94 137 PRO A N 1
ATOM 1071 C CA . PRO A 1 137 ? -15.956 5.083 2.750 1.00 94.94 137 PRO A CA 1
ATOM 1072 C C . PRO A 1 137 ? -14.909 3.981 2.962 1.00 94.94 137 PRO A C 1
ATOM 1074 O O . PRO A 1 137 ? -13.831 4.045 2.374 1.00 94.94 137 PRO A O 1
ATOM 1077 N N . VAL A 1 138 ? -15.219 2.934 3.739 1.00 94.25 138 VAL A N 1
ATOM 1078 C CA . VAL A 1 138 ? -14.337 1.762 3.876 1.00 94.25 138 VAL A CA 1
ATOM 1079 C C . VAL A 1 138 ? -14.179 1.025 2.544 1.00 94.25 138 VAL A C 1
ATOM 1081 O O . VAL A 1 138 ? -13.054 0.706 2.167 1.00 94.25 138 VAL A O 1
ATOM 1084 N N . VAL A 1 139 ? -15.271 0.803 1.805 1.00 96.00 139 VAL A N 1
ATOM 1085 C CA . VAL A 1 139 ? -15.228 0.172 0.476 1.00 96.00 139 VAL A CA 1
ATOM 1086 C C . VAL A 1 139 ? -14.476 1.046 -0.524 1.00 96.00 139 VAL A C 1
ATOM 1088 O O . VAL A 1 139 ? -13.614 0.534 -1.233 1.00 96.00 139 VAL A O 1
ATOM 1091 N N . ILE A 1 140 ? -14.730 2.357 -0.545 1.00 96.19 140 ILE A N 1
ATOM 1092 C CA . ILE A 1 140 ? -14.000 3.292 -1.418 1.00 96.19 140 ILE A CA 1
ATOM 1093 C C . ILE A 1 140 ? -12.495 3.188 -1.155 1.00 96.19 140 ILE A C 1
ATOM 1095 O O . ILE A 1 140 ? -11.710 2.991 -2.080 1.00 96.19 140 ILE A O 1
ATOM 1099 N N . ARG A 1 141 ? -12.088 3.235 0.118 1.00 94.88 141 ARG A N 1
ATOM 1100 C CA . ARG A 1 141 ? -10.679 3.131 0.505 1.00 94.88 141 ARG A CA 1
ATOM 1101 C C . ARG A 1 141 ? -10.069 1.776 0.135 1.00 94.88 141 ARG A C 1
ATOM 1103 O O . ARG A 1 141 ? -8.912 1.734 -0.274 1.00 94.88 141 ARG A O 1
ATOM 1110 N N . MET A 1 142 ? -10.830 0.686 0.255 1.00 95.38 142 MET A N 1
ATOM 1111 C CA . MET A 1 142 ? -10.403 -0.647 -0.181 1.00 95.38 142 MET A CA 1
ATOM 1112 C C . MET A 1 142 ? -10.144 -0.679 -1.690 1.00 95.38 142 MET A C 1
ATOM 1114 O O . MET A 1 142 ? -9.097 -1.156 -2.114 1.00 95.38 142 MET A O 1
ATOM 1118 N N . VAL A 1 143 ? -11.053 -0.127 -2.496 1.00 97.06 143 VAL A N 1
ATOM 1119 C CA . VAL A 1 143 ? -10.892 -0.043 -3.954 1.00 97.06 143 VAL A CA 1
ATOM 1120 C C . VAL A 1 143 ? -9.650 0.774 -4.316 1.00 97.06 143 VAL A C 1
ATOM 1122 O O . VAL A 1 143 ? -8.828 0.322 -5.108 1.00 97.06 143 VAL A O 1
ATOM 1125 N N . THR A 1 144 ? -9.447 1.931 -3.680 1.00 95.31 144 THR A N 1
ATOM 1126 C CA . THR A 1 144 ? -8.236 2.742 -3.872 1.00 95.31 144 THR A CA 1
ATOM 1127 C C . THR A 1 144 ? -6.963 1.969 -3.517 1.00 95.31 144 THR A C 1
ATOM 1129 O O . THR A 1 144 ? -5.990 2.029 -4.262 1.00 95.31 144 THR A O 1
ATOM 1132 N N . ALA A 1 145 ? -6.962 1.203 -2.422 1.00 93.94 145 ALA A N 1
ATOM 1133 C CA . ALA A 1 145 ? -5.819 0.372 -2.042 1.00 93.94 145 ALA A CA 1
ATOM 1134 C C . ALA A 1 145 ? -5.514 -0.727 -3.076 1.00 93.94 145 ALA A C 1
ATOM 1136 O O . ALA A 1 145 ? -4.345 -0.995 -3.342 1.00 93.94 145 ALA A O 1
ATOM 1137 N N . LEU A 1 146 ? -6.539 -1.326 -3.694 1.00 95.12 146 LEU A N 1
ATOM 1138 C CA . LEU A 1 146 ? -6.359 -2.311 -4.767 1.00 95.12 146 LEU A CA 1
ATOM 1139 C C . LEU A 1 146 ? -5.736 -1.685 -6.020 1.00 95.12 146 LEU A C 1
ATOM 1141 O O . LEU A 1 146 ? -4.827 -2.276 -6.598 1.00 95.12 146 LEU A O 1
ATOM 1145 N N . PHE A 1 147 ? -6.167 -0.480 -6.406 1.00 94.62 147 PHE A N 1
ATOM 1146 C CA . PHE A 1 147 ? -5.551 0.254 -7.516 1.00 94.62 147 PHE A CA 1
ATOM 1147 C C . PHE A 1 147 ? -4.081 0.570 -7.242 1.00 94.62 147 PHE A C 1
ATOM 1149 O O . PHE A 1 147 ? -3.229 0.295 -8.085 1.00 94.62 147 PHE A O 1
ATOM 1156 N N . TRP A 1 148 ? -3.767 1.080 -6.048 1.00 90.56 148 TRP A N 1
ATOM 1157 C CA . TRP A 1 148 ? -2.382 1.356 -5.668 1.00 90.56 148 TRP A CA 1
ATOM 1158 C C . TRP A 1 148 ? -1.524 0.096 -5.645 1.00 90.56 148 TRP A C 1
ATOM 1160 O O . TRP A 1 148 ? -0.400 0.112 -6.137 1.00 90.56 148 TRP A O 1
ATOM 1170 N N . HIS A 1 149 ? -2.060 -1.011 -5.133 1.00 92.00 149 HIS A N 1
ATOM 1171 C CA . HIS A 1 149 ? -1.366 -2.291 -5.170 1.00 92.00 149 HIS A CA 1
ATOM 1172 C C . HIS A 1 149 ? -1.066 -2.731 -6.610 1.00 92.00 149 HIS A C 1
ATOM 1174 O O . HIS A 1 149 ? 0.073 -3.077 -6.907 1.00 92.00 149 HIS A O 1
ATOM 1180 N N . ALA A 1 150 ? -2.047 -2.648 -7.515 1.00 92.62 150 ALA A N 1
ATOM 1181 C CA . ALA A 1 150 ? -1.875 -3.028 -8.916 1.00 92.62 150 ALA A CA 1
ATOM 1182 C C . ALA A 1 150 ? -0.799 -2.191 -9.629 1.00 92.62 150 ALA A C 1
ATOM 1184 O O . ALA A 1 150 ? 0.059 -2.756 -10.307 1.00 92.62 150 ALA A O 1
ATOM 1185 N N . ILE A 1 151 ? -0.805 -0.866 -9.436 1.00 90.25 151 ILE A N 1
ATOM 1186 C CA . ILE A 1 151 ? 0.190 0.042 -10.029 1.00 90.25 151 ILE A CA 1
ATOM 1187 C C . ILE A 1 151 ? 1.594 -0.290 -9.513 1.00 90.25 151 ILE A C 1
ATOM 1189 O O . ILE A 1 151 ? 2.521 -0.438 -10.307 1.00 90.25 151 ILE A O 1
ATOM 1193 N N . GLN A 1 152 ? 1.752 -0.493 -8.201 1.00 90.38 152 GLN A N 1
ATOM 1194 C CA . GLN A 1 152 ? 3.060 -0.804 -7.619 1.00 90.38 152 GLN A CA 1
ATOM 1195 C C . GLN A 1 152 ? 3.568 -2.192 -8.027 1.00 90.38 152 GLN A C 1
ATOM 1197 O O . GLN A 1 152 ? 4.759 -2.359 -8.286 1.00 90.38 152 GLN A O 1
ATOM 1202 N N . THR A 1 153 ? 2.687 -3.187 -8.147 1.00 93.12 153 THR A N 1
ATOM 1203 C CA . THR A 1 153 ? 3.060 -4.509 -8.671 1.00 93.12 153 THR A CA 1
ATOM 1204 C C . THR A 1 153 ? 3.440 -4.432 -10.152 1.00 93.12 153 THR A C 1
ATOM 1206 O O . THR A 1 153 ? 4.395 -5.087 -10.571 1.00 93.12 153 THR A O 1
ATOM 1209 N N . TYR A 1 154 ? 2.763 -3.599 -10.948 1.00 91.81 154 TYR A N 1
ATOM 1210 C CA . TYR A 1 154 ? 3.149 -3.355 -12.337 1.00 91.81 154 TYR A CA 1
ATOM 1211 C C . TYR A 1 154 ? 4.527 -2.681 -12.438 1.00 91.81 154 TYR A C 1
ATOM 1213 O O . TYR A 1 154 ? 5.411 -3.216 -13.108 1.00 91.81 154 TYR A O 1
ATOM 1221 N N . ALA A 1 155 ? 4.763 -1.587 -11.713 1.00 90.50 155 ALA A N 1
ATOM 1222 C CA . ALA A 1 155 ? 6.064 -0.916 -11.679 1.00 90.50 155 ALA A CA 1
ATOM 1223 C C . ALA A 1 155 ? 7.189 -1.847 -11.175 1.00 90.50 155 ALA A C 1
ATOM 1225 O O . ALA A 1 155 ? 8.287 -1.890 -11.728 1.00 90.50 155 ALA A O 1
ATOM 1226 N N . GLY A 1 156 ? 6.906 -2.676 -10.168 1.00 92.38 156 GLY A N 1
ATOM 1227 C CA . GLY A 1 156 ? 7.833 -3.708 -9.706 1.00 92.38 156 GLY A CA 1
ATOM 1228 C C . GLY A 1 156 ? 8.140 -4.765 -10.773 1.00 92.38 156 GLY A C 1
ATOM 1229 O O . GLY A 1 156 ? 9.283 -5.201 -10.911 1.00 92.38 156 GLY A O 1
ATOM 1230 N N . SER A 1 157 ? 7.149 -5.145 -11.584 1.00 94.19 157 SER A N 1
ATOM 1231 C CA . SER A 1 157 ? 7.330 -6.117 -12.669 1.00 94.19 157 SER A CA 1
ATOM 1232 C C . SER A 1 157 ? 8.170 -5.598 -13.838 1.00 94.19 157 SER A C 1
ATOM 1234 O O . SER A 1 157 ? 8.969 -6.349 -14.410 1.00 94.19 157 SER A O 1
ATOM 1236 N N . THR A 1 158 ? 8.058 -4.309 -14.171 1.00 92.19 158 THR A N 1
ATOM 1237 C CA . THR A 1 158 ? 8.905 -3.694 -15.200 1.00 92.19 158 THR A CA 1
ATOM 1238 C C . THR A 1 158 ? 10.350 -3.626 -14.716 1.00 92.19 158 THR A C 1
ATOM 1240 O O . THR A 1 158 ? 11.254 -4.017 -15.457 1.00 92.19 158 THR A O 1
ATOM 1243 N N . ALA A 1 159 ? 10.576 -3.264 -13.448 1.00 92.62 159 ALA A N 1
ATOM 1244 C CA . ALA A 1 159 ? 11.891 -3.340 -12.815 1.00 92.62 159 ALA A CA 1
ATOM 1245 C C . ALA A 1 159 ? 12.438 -4.780 -12.781 1.00 92.62 159 ALA A C 1
ATOM 1247 O O . ALA A 1 159 ? 13.603 -4.998 -13.112 1.00 92.62 159 ALA A O 1
ATOM 1248 N N . MET A 1 160 ? 11.601 -5.781 -12.482 1.00 95.25 160 MET A N 1
ATOM 1249 C CA . MET A 1 160 ? 11.987 -7.199 -12.513 1.00 95.25 160 MET A CA 1
ATOM 1250 C C . MET A 1 160 ? 12.474 -7.629 -13.903 1.00 95.25 160 MET A C 1
ATOM 1252 O O . MET A 1 160 ? 13.494 -8.305 -14.016 1.00 95.25 160 MET A O 1
ATOM 1256 N N . THR A 1 161 ? 11.821 -7.158 -14.971 1.00 94.69 161 THR A N 1
ATOM 1257 C CA . THR A 1 161 ? 12.291 -7.381 -16.352 1.00 94.69 161 THR A CA 1
ATOM 1258 C C . THR A 1 161 ? 13.719 -6.859 -16.541 1.00 94.69 161 THR A C 1
ATOM 1260 O O . THR A 1 161 ? 14.557 -7.528 -17.151 1.00 94.69 161 THR A O 1
ATOM 1263 N N . GLN A 1 162 ? 14.017 -5.675 -15.990 1.00 94.19 162 GLN A N 1
ATOM 1264 C CA . GLN A 1 162 ? 15.345 -5.061 -16.076 1.00 94.19 162 GLN A CA 1
ATOM 1265 C C . GLN A 1 162 ? 16.401 -5.828 -15.268 1.00 94.19 162 GLN A C 1
ATOM 1267 O O . GLN A 1 162 ? 17.545 -5.937 -15.705 1.00 94.19 162 GLN A O 1
ATOM 1272 N N . VAL A 1 163 ? 16.025 -6.385 -14.116 1.00 95.25 163 VAL A N 1
ATOM 1273 C CA . VAL A 1 163 ? 16.911 -7.231 -13.305 1.00 95.25 163 VAL A CA 1
ATOM 1274 C C . VAL A 1 163 ? 17.240 -8.523 -14.051 1.00 95.25 163 VAL A C 1
ATOM 1276 O O . VAL A 1 163 ? 18.410 -8.868 -14.198 1.00 95.25 163 VAL A O 1
ATOM 1279 N N . ILE A 1 164 ? 16.228 -9.211 -14.589 1.00 95.12 164 ILE A N 1
ATOM 1280 C CA . ILE A 1 164 ? 16.428 -10.483 -15.293 1.00 95.12 164 ILE A CA 1
ATOM 1281 C C . ILE A 1 164 ? 17.279 -10.277 -16.547 1.00 95.12 164 ILE A C 1
ATOM 1283 O O . ILE A 1 164 ? 18.226 -11.033 -16.751 1.00 95.12 164 ILE A O 1
ATOM 1287 N N . ARG A 1 165 ? 17.014 -9.237 -17.357 1.00 94.31 165 ARG A N 1
ATOM 1288 C CA . ARG A 1 165 ? 17.828 -8.973 -18.561 1.00 94.31 165 ARG A CA 1
ATOM 1289 C C . ARG A 1 165 ? 19.292 -8.666 -18.231 1.00 94.31 165 ARG A C 1
ATOM 1291 O O . ARG A 1 165 ? 20.156 -8.930 -19.057 1.00 94.31 165 ARG A O 1
ATOM 1298 N N . ALA A 1 166 ? 19.565 -8.070 -17.066 1.00 95.38 166 ALA A N 1
ATOM 1299 C CA . ALA A 1 166 ? 20.923 -7.707 -16.670 1.00 95.38 166 ALA A CA 1
ATOM 1300 C C . ALA A 1 166 ? 21.756 -8.947 -16.317 1.00 95.38 166 ALA A C 1
ATOM 1302 O O . ALA A 1 166 ? 22.962 -8.957 -16.543 1.00 95.38 166 ALA A O 1
ATOM 1303 N N . ILE A 1 167 ? 21.109 -9.997 -15.804 1.00 96.06 167 ILE A N 1
ATOM 1304 C CA . ILE A 1 167 ? 21.744 -11.285 -15.497 1.00 96.06 167 ILE A CA 1
ATOM 1305 C C . ILE A 1 167 ? 21.779 -12.176 -16.748 1.00 96.06 167 ILE A C 1
ATOM 1307 O O . ILE A 1 167 ? 22.809 -12.770 -17.064 1.00 96.06 167 ILE A O 1
ATOM 1311 N N . TRP A 1 168 ? 20.665 -12.243 -17.482 1.00 95.56 168 TRP A N 1
ATOM 1312 C CA . TRP A 1 168 ? 20.501 -13.048 -18.692 1.00 95.56 168 TRP A CA 1
ATOM 1313 C C . TRP A 1 168 ? 19.940 -12.203 -19.842 1.00 95.56 168 TRP A C 1
ATOM 1315 O O . TRP A 1 168 ? 18.721 -12.111 -20.016 1.00 95.56 168 TRP A O 1
ATOM 1325 N N . PRO A 1 169 ? 20.808 -11.631 -20.695 1.00 92.94 169 PRO A N 1
ATOM 1326 C CA . PRO A 1 169 ? 20.374 -10.818 -21.833 1.00 92.94 169 PRO A CA 1
ATOM 1327 C C . PRO A 1 169 ? 19.472 -11.564 -22.826 1.00 92.94 169 PRO A C 1
ATOM 1329 O O . PRO A 1 169 ? 18.621 -10.951 -23.469 1.00 92.94 169 PRO A O 1
ATOM 1332 N N . SER A 1 170 ? 19.597 -12.897 -22.910 1.00 93.38 170 SER A N 1
ATOM 1333 C CA . SER A 1 170 ? 18.744 -13.759 -23.742 1.00 93.38 170 SER A CA 1
ATOM 1334 C C . SER A 1 170 ? 17.256 -13.676 -23.390 1.00 93.38 170 SER A C 1
ATOM 1336 O O . SER A 1 170 ? 16.421 -14.027 -24.220 1.00 93.38 170 SER A O 1
ATOM 1338 N N . TYR A 1 171 ? 16.910 -13.165 -22.205 1.00 91.81 171 TYR A N 1
ATOM 1339 C CA . TYR A 1 171 ? 15.532 -12.955 -21.769 1.00 91.81 171 TYR A CA 1
ATOM 1340 C C . TYR A 1 171 ? 14.737 -12.020 -22.699 1.00 91.81 171 TYR A C 1
ATOM 1342 O O . TYR A 1 171 ? 13.523 -12.161 -22.811 1.00 91.81 171 TYR A O 1
ATOM 1350 N N . LEU A 1 172 ? 15.413 -11.102 -23.403 1.00 88.19 172 LEU A N 1
ATOM 1351 C CA . LEU A 1 172 ? 14.792 -10.206 -24.390 1.00 88.19 172 LEU A CA 1
ATOM 1352 C C . LEU A 1 172 ? 14.373 -10.919 -25.684 1.00 88.19 172 LEU A C 1
ATOM 1354 O O . LEU A 1 172 ? 13.561 -10.389 -26.432 1.00 88.19 172 LEU A O 1
ATOM 1358 N N . ASN A 1 173 ? 14.897 -12.120 -25.940 1.00 91.25 173 ASN A N 1
ATOM 1359 C CA . ASN A 1 173 ? 14.624 -12.877 -27.163 1.00 91.25 173 ASN A CA 1
ATOM 1360 C C . ASN A 1 173 ? 13.429 -13.834 -27.020 1.00 91.25 173 ASN A C 1
ATOM 1362 O O . ASN A 1 173 ? 13.210 -14.673 -27.892 1.00 91.25 173 ASN A O 1
ATOM 1366 N N . ILE A 1 174 ? 12.675 -13.761 -25.917 1.00 90.12 174 ILE A N 1
ATOM 1367 C CA . ILE A 1 174 ? 11.489 -14.600 -25.722 1.00 90.12 174 ILE A CA 1
ATOM 1368 C C . ILE A 1 174 ? 10.414 -14.176 -26.735 1.00 90.12 174 ILE A C 1
ATOM 1370 O O . ILE A 1 174 ? 9.992 -13.017 -26.711 1.00 90.12 174 ILE A O 1
ATOM 1374 N N . PRO A 1 175 ? 9.934 -15.089 -27.603 1.00 89.50 175 PRO A N 1
ATOM 1375 C CA . PRO A 1 175 ? 8.910 -14.753 -28.580 1.00 89.50 175 PRO A CA 1
ATOM 1376 C C . PRO A 1 175 ? 7.604 -14.370 -27.879 1.00 89.50 175 PRO A C 1
ATOM 1378 O O . PRO A 1 175 ? 7.157 -15.023 -26.929 1.00 89.50 175 PRO A O 1
ATOM 1381 N N . ASN A 1 176 ? 6.990 -13.287 -28.351 1.00 91.12 176 ASN A N 1
ATOM 1382 C CA . ASN A 1 176 ? 5.703 -12.836 -27.849 1.00 91.12 176 ASN A CA 1
ATOM 1383 C C . ASN A 1 176 ? 4.575 -13.688 -28.449 1.00 91.12 176 ASN A C 1
ATOM 1385 O O . ASN A 1 176 ? 4.471 -13.813 -29.664 1.00 91.12 176 ASN A O 1
ATOM 1389 N N . HIS A 1 177 ? 3.723 -14.242 -27.590 1.00 89.88 177 HIS A N 1
ATOM 1390 C CA . HIS A 1 177 ? 2.564 -15.053 -27.977 1.00 89.88 177 HIS A CA 1
ATOM 1391 C C . HIS A 1 177 ? 1.237 -14.296 -27.823 1.00 89.88 177 HIS A C 1
ATOM 1393 O O . HIS A 1 177 ? 0.180 -14.835 -28.142 1.00 89.88 177 HIS A O 1
ATOM 1399 N N . PHE A 1 178 ? 1.276 -13.065 -27.306 1.00 89.31 178 PHE A N 1
ATOM 1400 C CA . PHE A 1 178 ? 0.096 -12.219 -27.162 1.00 89.31 178 PHE A CA 1
ATOM 1401 C C . PHE A 1 178 ? -0.103 -11.317 -28.384 1.00 89.31 178 PHE A C 1
ATOM 1403 O O . PHE A 1 178 ? 0.883 -10.901 -28.997 1.00 89.31 178 PHE A O 1
ATOM 1410 N N . PRO A 1 179 ? -1.358 -10.975 -28.725 1.00 89.06 179 PRO A N 1
ATOM 1411 C CA . PRO A 1 179 ? -1.630 -9.997 -29.769 1.00 89.06 179 PRO A CA 1
ATOM 1412 C C . PRO A 1 179 ? -1.101 -8.612 -29.363 1.00 89.06 179 PRO A C 1
ATOM 1414 O O . PRO A 1 179 ? -1.046 -8.279 -28.180 1.00 89.06 179 PRO A O 1
ATOM 1417 N N . GLU A 1 180 ? -0.726 -7.784 -30.341 1.00 83.38 180 GLU A N 1
ATOM 1418 C CA . GLU A 1 180 ? -0.102 -6.470 -30.091 1.00 83.38 180 GLU A CA 1
ATOM 1419 C C . GLU A 1 180 ? -1.001 -5.509 -29.296 1.00 83.38 180 GLU A C 1
ATOM 1421 O O . GLU A 1 180 ? -0.514 -4.648 -28.566 1.00 83.38 180 GLU A O 1
ATOM 1426 N N . ASN A 1 181 ? -2.322 -5.692 -29.366 1.00 89.75 181 ASN A N 1
ATOM 1427 C CA . ASN A 1 181 ? -3.298 -4.903 -28.616 1.00 89.75 181 ASN A CA 1
ATOM 1428 C C . ASN A 1 181 ? -3.446 -5.316 -27.138 1.00 89.75 181 ASN A C 1
ATOM 1430 O O . ASN A 1 181 ? -4.191 -4.666 -26.410 1.00 89.75 181 ASN A O 1
ATOM 1434 N N . ALA A 1 182 ? -2.769 -6.376 -26.682 1.00 86.56 182 ALA A N 1
ATOM 1435 C CA . ALA A 1 182 ? -2.872 -6.851 -25.302 1.00 86.56 182 ALA A CA 1
ATOM 1436 C C . ALA A 1 182 ? -2.231 -5.893 -24.281 1.00 86.56 182 ALA A C 1
ATOM 1438 O O . ALA A 1 182 ? -2.493 -6.012 -23.086 1.00 86.56 182 ALA A O 1
ATOM 1439 N N . GLY A 1 183 ? -1.373 -4.967 -24.728 1.00 84.69 183 GLY A N 1
ATOM 1440 C CA . GLY A 1 183 ? -0.680 -4.012 -23.855 1.00 84.69 183 GLY A CA 1
ATOM 1441 C C . GLY A 1 183 ? 0.388 -4.637 -22.947 1.00 84.69 183 GLY A C 1
ATOM 1442 O O . GLY A 1 183 ? 0.941 -3.946 -22.096 1.00 84.69 183 GLY A O 1
ATOM 1443 N N . ILE A 1 184 ? 0.686 -5.930 -23.119 1.00 89.06 184 ILE A N 1
ATOM 1444 C CA . ILE A 1 184 ? 1.716 -6.665 -22.382 1.00 89.06 184 ILE A CA 1
ATOM 1445 C C . ILE A 1 184 ? 2.330 -7.752 -23.269 1.00 89.06 184 ILE A C 1
ATOM 1447 O O . ILE A 1 184 ? 1.623 -8.437 -24.011 1.00 89.06 184 ILE A O 1
ATOM 1451 N N . THR A 1 185 ? 3.648 -7.932 -23.192 1.00 91.94 185 THR A N 1
ATOM 1452 C CA . THR A 1 185 ? 4.342 -9.026 -23.891 1.00 91.94 185 THR A CA 1
ATOM 1453 C C . THR A 1 185 ? 4.435 -10.284 -23.024 1.00 91.94 185 THR 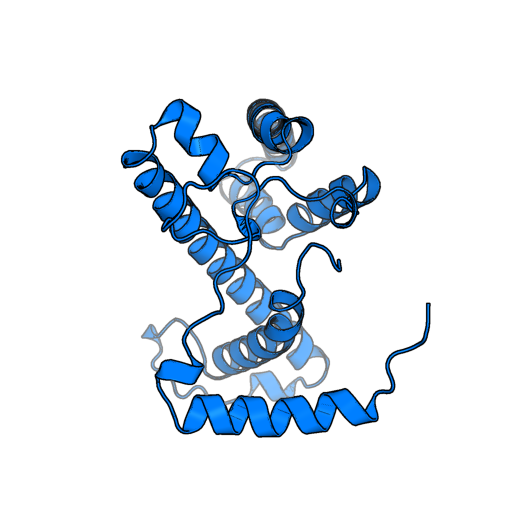A C 1
ATOM 1455 O O . THR A 1 185 ? 4.381 -10.215 -21.794 1.00 91.94 185 THR A O 1
ATOM 1458 N N . SER A 1 186 ? 4.641 -11.459 -23.633 1.00 91.56 186 SER A N 1
ATOM 1459 C CA . SER A 1 186 ? 4.845 -12.714 -22.882 1.00 91.56 186 SER A CA 1
ATOM 1460 C C . SER A 1 186 ? 6.005 -12.623 -21.884 1.00 91.56 186 SER A C 1
ATOM 1462 O O . SER A 1 186 ? 5.920 -13.163 -20.782 1.00 91.56 186 SER A O 1
ATOM 1464 N N . GLN A 1 187 ? 7.063 -11.892 -22.243 1.00 92.44 187 GLN A N 1
ATOM 1465 C CA . GLN A 1 187 ? 8.199 -11.618 -21.368 1.00 92.44 187 GLN A CA 1
ATOM 1466 C C . GLN A 1 187 ? 7.790 -10.775 -20.146 1.00 92.44 187 GLN A C 1
ATOM 1468 O O . GLN A 1 187 ? 8.108 -11.129 -19.011 1.00 92.44 187 GLN A O 1
ATOM 1473 N N . GLN A 1 188 ? 7.060 -9.678 -20.361 1.00 92.06 188 GLN A N 1
ATOM 1474 C CA . GLN A 1 188 ? 6.597 -8.808 -19.277 1.00 92.06 188 GLN A CA 1
ATOM 1475 C C . GLN A 1 188 ? 5.625 -9.534 -18.345 1.00 92.06 188 GLN A C 1
ATOM 1477 O O . GLN A 1 188 ? 5.735 -9.401 -17.127 1.00 92.06 188 GLN A O 1
ATOM 1482 N N . LEU A 1 189 ? 4.725 -10.359 -18.890 1.00 94.00 189 LEU A N 1
ATOM 1483 C CA . LEU A 1 189 ? 3.802 -11.160 -18.086 1.00 94.00 189 LEU A CA 1
ATOM 1484 C C . LEU A 1 189 ? 4.548 -12.164 -17.196 1.00 94.00 189 LEU A C 1
ATOM 1486 O O . LEU A 1 189 ? 4.210 -12.322 -16.023 1.00 94.00 189 LEU A O 1
ATOM 1490 N N . LEU A 1 190 ? 5.595 -12.805 -17.720 1.00 94.44 190 LEU A N 1
ATOM 1491 C CA . LEU A 1 190 ? 6.441 -13.697 -16.930 1.00 94.44 190 LEU A CA 1
ATOM 1492 C C . LEU A 1 190 ? 7.158 -12.935 -15.803 1.00 94.44 190 LEU A C 1
ATOM 1494 O O . LEU A 1 190 ? 7.159 -13.391 -14.661 1.00 94.44 190 LEU A O 1
ATOM 1498 N N . SER A 1 191 ? 7.713 -11.754 -16.090 1.00 95.81 191 SER A N 1
ATOM 1499 C CA . SER A 1 191 ? 8.324 -10.894 -15.064 1.00 95.81 191 SER A CA 1
ATOM 1500 C C . SER A 1 191 ? 7.315 -10.447 -14.003 1.00 95.81 191 SER A C 1
ATOM 1502 O O . SER A 1 191 ? 7.645 -10.407 -12.818 1.00 95.81 191 SER A O 1
ATOM 1504 N N . HIS A 1 192 ? 6.073 -10.171 -14.404 1.00 95.25 192 HIS A N 1
ATOM 1505 C CA . HIS A 1 192 ? 4.975 -9.853 -13.496 1.00 95.25 192 HIS A CA 1
ATOM 1506 C C . HIS A 1 192 ? 4.642 -11.013 -12.565 1.00 95.25 192 HIS A C 1
ATOM 1508 O O . HIS A 1 192 ? 4.572 -10.823 -11.353 1.00 95.25 192 HIS A O 1
ATOM 1514 N N . PHE A 1 193 ? 4.522 -12.224 -13.105 1.00 95.50 193 PHE A N 1
ATOM 1515 C CA . PHE A 1 193 ? 4.276 -13.418 -12.305 1.00 95.50 193 PHE A CA 1
ATOM 1516 C C . PHE A 1 193 ? 5.412 -13.701 -11.309 1.00 95.50 193 PHE A C 1
ATOM 1518 O O . PHE A 1 193 ? 5.154 -14.017 -10.144 1.00 95.50 193 PHE A O 1
ATOM 1525 N N . ILE A 1 194 ? 6.670 -13.542 -11.735 1.00 95.62 194 ILE A N 1
ATOM 1526 C CA . ILE A 1 194 ? 7.841 -13.701 -10.862 1.00 95.62 194 ILE A CA 1
ATOM 1527 C C . ILE A 1 194 ? 7.815 -12.659 -9.741 1.00 95.62 194 ILE A C 1
ATOM 1529 O O . ILE A 1 194 ? 7.924 -13.022 -8.570 1.00 95.62 194 ILE A O 1
ATOM 1533 N N . PHE A 1 195 ? 7.628 -11.379 -10.077 1.00 95.81 195 PHE A N 1
ATOM 1534 C CA . PHE A 1 195 ? 7.575 -10.306 -9.085 1.00 95.81 195 PHE A CA 1
ATOM 1535 C C . PHE A 1 195 ? 6.436 -10.524 -8.083 1.00 95.81 195 PHE A C 1
ATOM 1537 O O . PHE A 1 195 ? 6.662 -10.460 -6.877 1.00 95.81 195 PHE A O 1
ATOM 1544 N N . TRP A 1 196 ? 5.238 -10.864 -8.564 1.00 94.69 196 TRP A N 1
ATOM 1545 C CA . TRP A 1 196 ? 4.085 -11.170 -7.719 1.00 94.69 196 TRP A CA 1
ATOM 1546 C C . TRP A 1 196 ? 4.357 -12.346 -6.770 1.00 94.69 196 TRP A C 1
ATOM 1548 O O . TRP A 1 196 ? 4.047 -12.274 -5.580 1.00 94.69 196 TRP A O 1
ATOM 1558 N N . THR A 1 197 ? 5.009 -13.404 -7.264 1.00 95.88 197 THR A N 1
ATOM 1559 C CA . THR A 1 197 ? 5.382 -14.572 -6.451 1.00 95.88 197 THR A CA 1
ATOM 1560 C C . THR A 1 197 ? 6.374 -14.198 -5.351 1.00 95.88 197 THR A C 1
ATOM 1562 O O . THR A 1 197 ? 6.232 -14.647 -4.215 1.00 95.88 197 THR A O 1
ATOM 1565 N N . VAL A 1 198 ? 7.358 -13.349 -5.661 1.00 94.25 198 VAL A N 1
ATOM 1566 C CA . VAL A 1 198 ? 8.327 -12.841 -4.676 1.00 94.25 198 VAL A CA 1
ATOM 1567 C C . VAL A 1 198 ? 7.660 -11.900 -3.671 1.00 94.25 198 VAL A C 1
ATOM 1569 O O . VAL A 1 198 ? 8.000 -11.935 -2.494 1.00 94.25 198 VAL A O 1
ATOM 1572 N N . GLN A 1 199 ? 6.697 -11.086 -4.105 1.00 93.62 199 GLN A N 1
ATOM 1573 C CA . GLN A 1 199 ? 5.963 -10.137 -3.266 1.00 93.62 199 GLN A CA 1
ATOM 1574 C C . GLN A 1 199 ? 5.018 -10.831 -2.269 1.00 93.62 199 GLN A C 1
ATOM 1576 O O . GLN A 1 199 ? 4.836 -10.347 -1.148 1.00 93.62 199 GLN A O 1
ATOM 1581 N N . LEU A 1 200 ? 4.416 -11.961 -2.652 1.00 92.00 200 LEU A N 1
ATOM 1582 C CA . LEU A 1 200 ? 3.352 -12.623 -1.894 1.00 92.00 200 LEU A CA 1
ATOM 1583 C C . LEU A 1 200 ? 3.735 -12.980 -0.437 1.00 92.00 200 LEU A C 1
ATOM 1585 O O . LEU A 1 200 ? 2.958 -12.648 0.460 1.00 92.00 200 LEU A O 1
ATOM 1589 N N . PRO A 1 201 ? 4.903 -13.584 -0.133 1.00 91.00 201 PRO A N 1
ATOM 1590 C CA . PRO A 1 201 ? 5.302 -13.865 1.249 1.00 91.00 201 PRO A CA 1
ATOM 1591 C C . PRO A 1 201 ? 5.390 -12.616 2.134 1.00 91.00 201 PRO A C 1
ATOM 1593 O O . PRO A 1 201 ? 5.010 -12.661 3.306 1.00 91.00 201 PRO A O 1
ATOM 1596 N N . PHE A 1 202 ? 5.848 -11.489 1.580 1.00 88.31 202 PHE A N 1
ATOM 1597 C CA . PHE A 1 202 ? 5.945 -10.232 2.323 1.00 88.31 202 PHE A CA 1
ATOM 1598 C C . PHE A 1 202 ? 4.559 -9.673 2.654 1.00 88.31 202 PHE A C 1
ATOM 1600 O O . PHE A 1 202 ? 4.342 -9.217 3.774 1.00 88.31 202 PHE A O 1
ATOM 1607 N N . LEU A 1 203 ? 3.593 -9.797 1.736 1.00 87.38 203 LEU A N 1
ATOM 1608 C CA . LEU A 1 203 ? 2.203 -9.383 1.965 1.00 87.38 203 LEU A CA 1
ATOM 1609 C C . LEU A 1 203 ? 1.527 -10.178 3.094 1.00 87.38 203 LEU A C 1
ATOM 1611 O O . LEU A 1 203 ? 0.682 -9.650 3.813 1.00 87.38 203 LEU A O 1
ATOM 1615 N N . LEU A 1 204 ? 1.902 -11.448 3.265 1.00 87.81 204 LEU A N 1
ATOM 1616 C CA . LEU A 1 204 ? 1.349 -12.319 4.305 1.00 87.81 204 LEU A CA 1
ATOM 1617 C C . LEU A 1 204 ? 1.946 -12.062 5.696 1.00 87.81 204 LEU A C 1
ATOM 1619 O O . LEU A 1 204 ? 1.484 -12.654 6.675 1.00 87.81 204 LEU A O 1
ATOM 1623 N N . THR A 1 205 ? 2.957 -11.196 5.809 1.00 87.25 205 THR A N 1
ATOM 1624 C CA . THR A 1 205 ? 3.574 -10.871 7.096 1.00 87.25 205 THR A CA 1
ATOM 1625 C C . THR A 1 205 ? 2.690 -9.883 7.862 1.00 87.25 205 THR A C 1
ATOM 1627 O O . THR A 1 205 ? 2.473 -8.764 7.398 1.00 87.25 205 THR A O 1
ATOM 1630 N N . PRO A 1 206 ? 2.163 -10.252 9.047 1.00 82.19 206 PRO A N 1
ATOM 1631 C CA . PRO A 1 206 ? 1.307 -9.355 9.810 1.00 82.19 206 PRO A CA 1
ATOM 1632 C C . PRO A 1 206 ? 2.061 -8.085 10.232 1.00 82.19 206 PRO A C 1
ATOM 1634 O O . PRO A 1 206 ? 3.179 -8.207 10.734 1.00 82.19 206 PRO A O 1
ATOM 1637 N N . PRO A 1 207 ? 1.445 -6.889 10.166 1.00 79.19 207 PRO A N 1
ATOM 1638 C CA . PRO A 1 207 ? 2.129 -5.634 10.498 1.00 79.19 207 PRO A CA 1
ATOM 1639 C C . PRO A 1 207 ? 2.707 -5.562 11.917 1.00 79.19 207 PRO A C 1
ATOM 1641 O O . PRO A 1 207 ? 3.695 -4.881 12.158 1.00 79.19 207 PRO A O 1
ATOM 1644 N N . HIS A 1 208 ? 2.118 -6.293 12.867 1.00 80.25 208 HIS A N 1
ATOM 1645 C CA . HIS A 1 208 ? 2.604 -6.390 14.249 1.00 80.25 208 HIS A CA 1
ATOM 1646 C C . HIS A 1 208 ? 3.806 -7.341 14.417 1.00 80.25 208 HIS A C 1
ATOM 1648 O O . HIS A 1 208 ? 4.172 -7.664 15.545 1.00 80.25 208 HIS A O 1
ATOM 1654 N N . LYS A 1 209 ? 4.366 -7.855 13.318 1.00 80.00 209 LYS A N 1
ATOM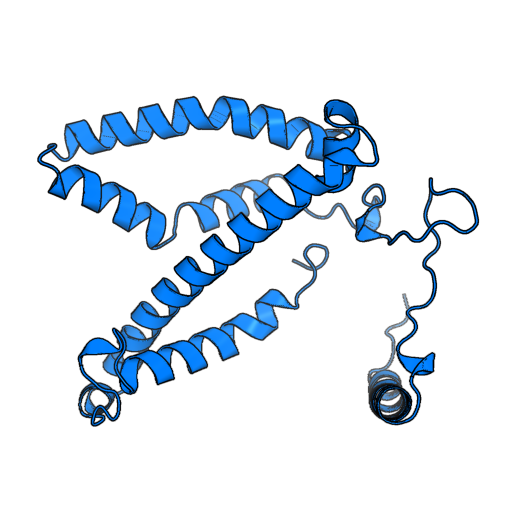 1655 C CA . LYS A 1 209 ? 5.603 -8.647 13.274 1.00 80.00 209 LYS A CA 1
ATOM 1656 C C . LYS A 1 209 ? 6.673 -8.016 12.372 1.00 80.00 209 LYS A C 1
ATOM 1658 O O . LYS A 1 209 ? 7.717 -8.637 12.192 1.00 80.00 209 LYS A O 1
ATOM 1663 N N . LEU A 1 210 ? 6.369 -6.854 11.788 1.00 72.81 210 LEU A N 1
ATOM 1664 C CA . LEU A 1 210 ? 7.290 -6.038 10.997 1.00 72.81 210 LEU A CA 1
ATOM 1665 C C . LEU A 1 210 ? 8.133 -5.140 11.905 1.00 72.81 210 LEU A C 1
ATOM 1667 O O . LEU A 1 210 ? 7.601 -4.717 12.958 1.00 72.81 210 LEU A O 1
#